Protein AF-A0AB34IKT6-F1 (afdb_monomer)

pLDDT: mean 78.22, std 21.77, range [33.62, 98.5]

Radius of gyration: 24.18 Å; Cα contacts (8 Å, |Δi|>4): 308; chains: 1; bounding box: 59×47×81 Å

Nearest PDB structures (foldseek):
  7z6n-assembly1_B  TM=1.959E-01  e=2.191E+00  Bordetella bronchiseptica

Mean predicted aligned error: 11.59 Å

Sequence (346 aa):
MPPALPAPVVDSLLMLSLATLWLATYFIVCAFNGQITAVESVSADVPSSVFALGGVFGMRRPVLEIIWRTTASALFGVAALMVCDIVYARRTLARWFALHFIANLWISILCLPDLWYLLSNPIEALTQTSVNHWPTSLVFSVHVYHMCFFRNLQWIDWLHHVLMVVIGAPMLITGEVGPLMNFNHFFMCGVPGGADYAMLFAVKHGWMQPLEEKRYNKHINVWVRAPALVATAVLAKIQVHLQGGVPAWVSTVRVLLMILAGWNGLFFMERVVGNYHVCAYKERHDLRSKSGEQSSTEYDETYTTKEHLSGILPGFGGAFIRTSVSSQDLEELHASSAGAQAKKAN

Structure (mmCIF, N/CA/C/O backbone):
data_AF-A0AB34IKT6-F1
#
_entry.id   AF-A0AB34IKT6-F1
#
loop_
_atom_site.group_PDB
_atom_site.id
_atom_site.type_symbol
_atom_site.label_atom_id
_atom_site.label_alt_id
_atom_site.label_comp_id
_atom_site.label_asym_id
_atom_site.label_entity_id
_atom_site.label_seq_id
_atom_site.pdbx_PDB_ins_code
_atom_site.Cartn_x
_atom_site.Cartn_y
_atom_site.Cartn_z
_atom_site.occupancy
_atom_site.B_iso_or_equiv
_atom_site.auth_seq_id
_atom_site.auth_comp_id
_atom_site.auth_asym_id
_atom_site.auth_atom_id
_atom_site.pdbx_PDB_model_num
ATOM 1 N N . MET A 1 1 ? -36.050 0.677 13.607 1.00 42.72 1 MET A N 1
ATOM 2 C CA . MET A 1 1 ? -35.026 1.477 12.899 1.00 42.72 1 MET A CA 1
ATOM 3 C C . MET A 1 1 ? -35.703 2.155 11.719 1.00 42.72 1 MET A C 1
ATOM 5 O O . MET A 1 1 ? -36.372 1.441 10.981 1.00 42.72 1 MET A O 1
ATOM 9 N N . PRO A 1 2 ? -35.615 3.485 11.563 1.00 42.31 2 PRO A N 1
ATOM 10 C CA . PRO A 1 2 ? -36.157 4.157 10.386 1.00 42.31 2 PRO A CA 1
ATOM 11 C C . PRO A 1 2 ? -35.360 3.764 9.124 1.00 42.31 2 PRO A C 1
ATOM 13 O O . PRO A 1 2 ? -34.161 3.490 9.234 1.00 42.31 2 PRO A O 1
ATOM 16 N N . PRO A 1 3 ? -36.001 3.699 7.942 1.00 56.94 3 PRO A N 1
ATOM 17 C CA . PRO A 1 3 ? -35.323 3.375 6.692 1.00 56.94 3 PRO A CA 1
ATOM 18 C C . PRO A 1 3 ? -34.302 4.465 6.347 1.00 56.94 3 PRO A C 1
ATOM 20 O O . PRO A 1 3 ? -34.603 5.657 6.413 1.00 56.94 3 PRO A O 1
ATOM 23 N N . ALA A 1 4 ? -33.083 4.050 6.002 1.00 51.53 4 ALA A N 1
ATOM 24 C CA . ALA A 1 4 ? -32.028 4.956 5.571 1.00 51.53 4 ALA A CA 1
ATOM 25 C C . ALA A 1 4 ? -32.480 5.719 4.313 1.00 51.53 4 ALA A C 1
ATOM 27 O O . ALA A 1 4 ? -32.891 5.107 3.327 1.00 51.53 4 ALA A O 1
ATOM 28 N N . LEU A 1 5 ? -32.418 7.051 4.364 1.00 43.91 5 LEU A N 1
ATOM 29 C CA . LEU A 1 5 ? -32.697 7.920 3.220 1.00 43.91 5 LEU A CA 1
ATOM 30 C C . LEU A 1 5 ? -31.744 7.595 2.052 1.00 43.91 5 LEU A C 1
ATOM 32 O O . LEU A 1 5 ? -30.566 7.311 2.293 1.00 43.91 5 LEU A O 1
ATOM 36 N N . PRO A 1 6 ? -32.220 7.648 0.794 1.00 58.81 6 PRO A N 1
ATOM 37 C CA . PRO A 1 6 ? -31.367 7.454 -0.371 1.00 58.81 6 PRO A CA 1
ATOM 38 C C . PRO A 1 6 ? -30.283 8.537 -0.408 1.00 58.81 6 PRO A C 1
ATOM 40 O O . PRO A 1 6 ? -30.563 9.721 -0.218 1.00 58.81 6 PRO A O 1
ATOM 43 N N . ALA A 1 7 ? -29.033 8.126 -0.629 1.00 50.16 7 ALA A N 1
ATOM 44 C CA . ALA A 1 7 ? -27.907 9.047 -0.736 1.00 50.16 7 ALA A CA 1
ATOM 45 C C . ALA A 1 7 ? -28.135 10.068 -1.878 1.00 50.16 7 ALA A C 1
ATOM 47 O O . ALA A 1 7 ? -28.666 9.695 -2.928 1.00 50.16 7 ALA A O 1
ATOM 48 N N . PRO A 1 8 ? -27.754 11.347 -1.704 1.00 60.97 8 PRO A N 1
ATOM 49 C CA . PRO A 1 8 ? -28.090 12.401 -2.655 1.00 60.97 8 PRO A CA 1
ATOM 50 C C . PRO A 1 8 ? -27.367 12.237 -4.003 1.00 60.97 8 PRO A C 1
ATOM 52 O O . PRO A 1 8 ? -26.169 11.973 -4.075 1.00 60.97 8 PRO A O 1
ATOM 55 N N . VAL A 1 9 ? -28.111 12.461 -5.091 1.00 54.81 9 VAL A N 1
ATOM 56 C CA . VAL A 1 9 ? -27.677 12.389 -6.505 1.00 54.81 9 VAL A CA 1
ATOM 57 C C . VAL A 1 9 ? -26.447 13.261 -6.810 1.00 54.81 9 VAL A C 1
ATOM 59 O O . VAL A 1 9 ? -25.638 12.910 -7.668 1.00 54.81 9 VAL A O 1
ATOM 62 N N . VAL A 1 10 ? -26.261 14.355 -6.064 1.00 52.28 10 VAL A N 1
ATOM 63 C CA . VAL A 1 10 ? -25.105 15.267 -6.165 1.00 52.28 10 VAL A CA 1
ATOM 64 C C . VAL A 1 10 ? -23.775 14.527 -5.962 1.00 52.28 10 VAL A C 1
ATOM 66 O O . VAL A 1 10 ? -22.792 14.811 -6.645 1.00 52.28 10 VAL A O 1
ATOM 69 N N . ASP A 1 11 ? -23.763 13.497 -5.116 1.00 52.75 11 ASP A N 1
ATOM 70 C CA . ASP A 1 11 ? -22.560 12.719 -4.819 1.00 52.75 11 ASP A CA 1
ATOM 71 C C . ASP A 1 11 ? -22.138 11.831 -5.996 1.00 52.75 11 ASP A C 1
ATOM 73 O O . ASP A 1 11 ? -20.952 11.584 -6.205 1.00 52.75 11 ASP A O 1
ATOM 77 N N . SER A 1 12 ? -23.100 11.369 -6.800 1.00 48.78 12 SER A N 1
ATOM 78 C CA . SER A 1 12 ? -22.809 10.540 -7.977 1.00 48.78 12 SER A CA 1
ATOM 79 C C . SER A 1 12 ? -22.113 11.355 -9.070 1.00 48.78 12 SER A C 1
ATOM 81 O O . SER A 1 12 ? -21.217 10.848 -9.741 1.00 48.78 12 SER A O 1
ATOM 83 N N . LEU A 1 13 ? -22.468 12.638 -9.205 1.00 56.91 13 LEU A N 1
ATOM 84 C CA . LEU A 1 13 ? -21.836 13.566 -10.145 1.00 56.91 13 LEU A CA 1
ATOM 85 C C . LEU A 1 13 ? -20.422 13.954 -9.706 1.00 56.91 13 LEU A C 1
ATOM 87 O O . LEU A 1 13 ? -19.520 13.978 -10.541 1.00 56.91 13 LEU A O 1
ATOM 91 N N . LEU A 1 14 ? -20.197 14.182 -8.406 1.00 60.75 14 LEU A N 1
ATOM 92 C CA . LEU A 1 14 ? -18.856 14.446 -7.881 1.00 60.75 14 LEU A CA 1
ATOM 93 C C . LEU A 1 14 ? -17.929 13.241 -8.104 1.00 60.75 14 LEU A C 1
ATOM 95 O O . LEU A 1 14 ? -16.807 13.402 -8.578 1.00 60.75 14 LEU A O 1
ATOM 99 N N . MET A 1 15 ? -18.405 12.021 -7.852 1.00 47.09 15 MET A N 1
ATOM 100 C CA . MET A 1 15 ? -17.595 10.816 -8.057 1.00 47.09 15 MET A CA 1
ATOM 101 C C . MET A 1 15 ? -17.347 10.514 -9.533 1.00 47.09 15 MET A C 1
ATOM 103 O O . MET A 1 15 ? -16.227 10.154 -9.895 1.00 47.09 15 MET A O 1
ATOM 107 N N . LEU A 1 16 ? -18.338 10.743 -10.400 1.00 54.38 16 LEU A N 1
ATOM 108 C CA . LEU A 1 16 ? -18.130 10.691 -11.845 1.00 54.38 16 LEU A CA 1
ATOM 109 C C . LEU A 1 16 ? -17.091 11.731 -12.277 1.00 54.38 16 LEU A C 1
ATOM 111 O O . LEU A 1 16 ? -16.213 11.413 -13.073 1.00 54.38 16 LEU A O 1
ATOM 115 N N . SER A 1 17 ? -17.126 12.941 -11.713 1.00 60.88 17 SER A N 1
ATOM 116 C CA . SER A 1 17 ? -16.161 13.997 -12.024 1.00 60.88 17 SER A CA 1
ATOM 117 C C . SER A 1 17 ? -14.743 13.670 -11.548 1.00 60.88 17 SER A C 1
ATOM 119 O O . SER A 1 17 ? -13.803 13.919 -12.291 1.00 60.88 17 SER A O 1
ATOM 121 N N . LEU A 1 18 ? -14.569 13.029 -10.386 1.00 51.66 18 LEU A N 1
ATOM 122 C CA . LEU A 1 18 ? -13.261 12.585 -9.889 1.00 51.66 18 LEU A CA 1
ATOM 123 C C . LEU A 1 18 ? -12.712 11.395 -10.684 1.00 51.66 18 LEU A C 1
ATOM 125 O O . LEU A 1 18 ? -11.526 11.372 -11.001 1.00 51.66 18 LEU A O 1
ATOM 129 N N . ALA A 1 19 ? -13.565 10.437 -11.060 1.00 50.28 19 ALA A N 1
ATOM 130 C CA . ALA A 1 19 ? -13.187 9.341 -11.952 1.00 50.28 19 ALA A CA 1
ATOM 131 C C . ALA A 1 19 ? -12.809 9.860 -13.351 1.00 50.28 19 ALA A C 1
ATOM 133 O O . ALA A 1 19 ? -11.825 9.412 -13.936 1.00 50.28 19 ALA A O 1
ATOM 134 N N . THR A 1 20 ? -13.548 10.852 -13.857 1.00 59.84 20 THR A N 1
ATOM 135 C CA . THR A 1 20 ? -13.263 11.517 -15.137 1.00 59.84 20 THR A CA 1
ATOM 136 C C . THR A 1 20 ? -11.990 12.356 -15.053 1.00 59.84 20 THR A C 1
ATOM 138 O O . THR A 1 20 ? -11.176 12.298 -15.966 1.00 59.84 20 THR A O 1
ATOM 141 N N . LEU A 1 21 ? -11.767 13.083 -13.953 1.00 61.25 21 LEU A N 1
ATOM 142 C CA . LEU A 1 21 ? -10.538 13.836 -13.694 1.00 61.25 21 LEU A CA 1
ATOM 143 C C . LEU A 1 21 ? -9.336 12.899 -13.574 1.00 61.25 21 LEU A C 1
ATOM 145 O O . LEU A 1 21 ? -8.271 13.226 -14.078 1.00 61.25 21 LEU A O 1
ATOM 149 N N . TRP A 1 22 ? -9.492 11.727 -12.954 1.00 55.22 22 TRP A N 1
ATOM 150 C CA . TRP A 1 22 ? -8.437 10.718 -12.917 1.00 55.22 22 TRP A CA 1
ATOM 151 C C . TRP A 1 22 ? -8.142 10.173 -14.311 1.00 55.22 22 TRP A C 1
ATOM 153 O O . TRP A 1 22 ? -6.985 10.203 -14.713 1.00 55.22 22 TRP A O 1
ATOM 163 N N . LEU A 1 23 ? -9.162 9.743 -15.067 1.00 51.75 23 LEU A N 1
ATOM 164 C CA . LEU A 1 23 ? -8.981 9.303 -16.453 1.00 51.75 23 LEU A CA 1
ATOM 165 C C . LEU A 1 23 ? -8.280 10.399 -17.259 1.00 51.75 23 LEU A C 1
ATOM 167 O O . LEU A 1 23 ? -7.294 10.116 -17.924 1.00 51.75 23 LEU A O 1
ATOM 171 N N . ALA A 1 24 ? -8.716 11.654 -17.135 1.00 60.78 24 ALA A N 1
ATOM 172 C CA . ALA A 1 24 ? -8.117 12.795 -17.814 1.00 60.78 24 ALA A CA 1
ATOM 173 C C . ALA A 1 24 ? -6.658 13.027 -17.397 1.00 60.78 24 ALA A C 1
ATOM 175 O O . ALA A 1 24 ? -5.796 13.068 -18.263 1.00 60.78 24 ALA A O 1
ATOM 176 N N . THR A 1 25 ? -6.345 13.122 -16.102 1.00 52.94 25 THR A N 1
ATOM 177 C CA . THR A 1 25 ? -4.969 13.298 -15.600 1.00 52.94 25 THR A CA 1
ATOM 178 C C . THR A 1 25 ? -4.078 12.128 -16.008 1.00 52.94 25 THR A C 1
ATOM 180 O O . THR A 1 25 ? -2.941 12.332 -16.423 1.00 52.94 25 THR A O 1
ATOM 183 N N . TYR A 1 26 ? -4.596 10.904 -15.951 1.00 48.31 26 TYR A N 1
ATOM 184 C CA . TYR A 1 26 ? -3.886 9.701 -16.359 1.00 48.31 26 TYR A CA 1
ATOM 185 C C . TYR A 1 26 ? -3.612 9.697 -17.868 1.00 48.31 26 TYR A C 1
ATOM 187 O O . TYR A 1 26 ? -2.470 9.487 -18.272 1.00 48.31 26 TYR A O 1
ATOM 195 N N . PHE A 1 27 ? -4.606 10.028 -18.700 1.00 50.91 27 PHE A N 1
ATOM 196 C CA . PHE A 1 27 ? -4.435 10.207 -20.144 1.00 50.91 27 PHE A CA 1
ATOM 197 C C . PHE A 1 27 ? -3.479 11.354 -20.477 1.00 50.91 27 PHE A C 1
ATOM 199 O O . PHE A 1 27 ? -2.668 11.196 -21.379 1.00 50.91 27 PHE A O 1
ATOM 206 N N . ILE A 1 28 ? -3.520 12.470 -19.746 1.00 58.09 28 ILE A N 1
ATOM 207 C CA . ILE A 1 28 ? -2.611 13.613 -19.907 1.00 58.09 28 ILE A CA 1
ATOM 208 C C . ILE A 1 28 ? -1.173 13.180 -19.610 1.00 58.09 28 ILE A C 1
ATOM 210 O O . ILE A 1 28 ? -0.313 13.323 -20.472 1.00 58.09 28 ILE A O 1
ATOM 214 N N . VAL A 1 29 ? -0.906 12.581 -18.445 1.00 51.41 29 VAL A N 1
ATOM 215 C CA . VAL A 1 29 ? 0.432 12.075 -18.081 1.00 51.41 29 VAL A CA 1
ATOM 216 C C . VAL A 1 29 ? 0.933 11.072 -19.123 1.00 51.41 29 VAL A C 1
ATOM 218 O O . VAL A 1 29 ? 2.082 11.137 -19.553 1.00 51.41 29 VAL A O 1
ATOM 221 N N . CYS A 1 30 ? 0.057 10.186 -19.591 1.00 44.97 30 CYS A N 1
ATOM 222 C CA . CYS A 1 30 ? 0.388 9.209 -20.619 1.00 44.97 30 CYS A CA 1
ATOM 223 C C . CYS A 1 30 ? 0.630 9.829 -22.005 1.00 44.97 30 CYS A C 1
ATOM 225 O O . CYS A 1 30 ? 1.523 9.376 -22.717 1.00 44.97 30 CYS A O 1
ATOM 227 N N . ALA A 1 31 ? -0.124 10.859 -22.393 1.00 49.88 31 ALA A N 1
ATOM 228 C CA . ALA A 1 31 ? 0.027 11.561 -23.665 1.00 49.88 31 ALA A CA 1
ATOM 229 C C . ALA A 1 31 ? 1.296 12.423 -23.691 1.00 49.88 31 ALA A C 1
ATOM 231 O O . ALA A 1 31 ? 2.025 12.394 -24.678 1.00 49.88 31 ALA A O 1
ATOM 232 N N . PHE A 1 32 ? 1.606 13.121 -22.593 1.00 51.84 32 PHE A N 1
ATOM 233 C CA . PHE A 1 32 ? 2.853 13.876 -22.449 1.00 51.84 32 PHE A CA 1
ATOM 234 C C . PHE A 1 32 ? 4.082 12.955 -22.440 1.00 51.84 32 PHE A C 1
ATOM 236 O O . PHE A 1 32 ? 5.082 13.273 -23.078 1.00 51.84 32 PHE A O 1
ATOM 243 N N . ASN A 1 33 ? 3.997 11.785 -21.797 1.00 47.78 33 ASN A N 1
ATOM 244 C CA . ASN A 1 33 ? 5.089 10.806 -21.806 1.00 47.78 33 ASN A CA 1
ATOM 245 C C . ASN A 1 33 ? 5.202 10.050 -23.144 1.00 47.78 33 ASN A C 1
ATOM 247 O O . ASN A 1 33 ? 6.294 9.641 -23.525 1.00 47.78 33 ASN A O 1
ATOM 251 N N . GLY A 1 34 ? 4.097 9.893 -23.881 1.00 39.66 34 GLY A N 1
ATOM 252 C CA . GLY A 1 34 ? 4.055 9.210 -25.177 1.00 39.66 34 GLY A CA 1
ATOM 253 C C . GLY A 1 34 ? 4.577 10.013 -26.371 1.00 39.66 34 GLY A C 1
ATOM 254 O O . GLY A 1 34 ? 4.761 9.437 -27.440 1.00 39.66 34 GLY A O 1
ATOM 255 N N . GLN A 1 35 ? 4.826 11.316 -26.208 1.00 41.16 35 GLN A N 1
ATOM 256 C CA . GLN A 1 35 ? 5.403 12.180 -27.249 1.00 41.16 35 GLN A CA 1
ATOM 257 C C . GLN A 1 35 ? 6.934 12.310 -27.172 1.00 41.16 35 GLN A C 1
ATOM 259 O O . GLN A 1 35 ? 7.529 12.981 -28.015 1.00 41.16 35 GLN A O 1
ATOM 264 N N . ILE A 1 36 ? 7.589 11.668 -26.198 1.00 39.50 36 ILE A N 1
ATOM 265 C CA . ILE A 1 36 ? 9.051 11.677 -26.086 1.00 39.50 36 ILE A CA 1
ATOM 266 C C . ILE A 1 36 ? 9.606 10.616 -27.043 1.00 39.50 36 ILE A C 1
ATOM 268 O O . ILE A 1 36 ? 9.367 9.421 -26.896 1.00 39.50 36 ILE A O 1
ATOM 272 N N . THR A 1 37 ? 10.288 11.104 -28.073 1.00 36.56 37 THR A N 1
ATOM 273 C CA . THR A 1 37 ? 10.764 10.405 -29.268 1.00 36.56 37 THR A CA 1
ATOM 274 C C . THR A 1 37 ? 11.438 9.057 -28.999 1.00 36.56 37 THR A C 1
ATOM 276 O O . THR A 1 37 ? 12.303 8.927 -28.135 1.00 36.56 37 THR A O 1
ATOM 279 N N . ALA A 1 38 ? 11.067 8.067 -29.818 1.00 34.75 38 ALA A N 1
ATOM 280 C CA . ALA A 1 38 ? 11.705 6.761 -29.891 1.00 34.75 38 ALA A CA 1
ATOM 281 C C . ALA A 1 38 ? 13.208 6.917 -30.178 1.00 34.75 38 ALA A C 1
ATOM 283 O O . ALA A 1 38 ? 13.601 7.403 -31.237 1.00 34.75 38 ALA A O 1
ATOM 284 N N . VAL A 1 39 ? 14.044 6.508 -29.225 1.00 37.72 39 VAL A N 1
ATOM 285 C CA . VAL A 1 39 ? 15.481 6.328 -29.438 1.00 37.72 39 VAL A CA 1
ATOM 286 C C . VAL A 1 39 ? 15.671 4.935 -30.031 1.00 37.72 39 VAL A C 1
ATOM 288 O O . VAL A 1 39 ? 15.366 3.930 -29.389 1.00 37.72 39 VAL A O 1
ATOM 291 N N . GLU A 1 40 ? 16.136 4.872 -31.276 1.00 41.62 40 GLU A N 1
ATOM 292 C CA . GLU A 1 40 ? 16.484 3.623 -31.953 1.00 41.62 40 GLU A CA 1
ATOM 293 C C . GLU A 1 40 ? 17.604 2.899 -31.190 1.00 41.62 40 GLU A C 1
ATOM 295 O O . GLU A 1 40 ? 18.721 3.405 -31.100 1.00 41.62 40 GLU A O 1
ATOM 300 N N . SER A 1 41 ? 17.350 1.696 -30.657 1.00 39.62 41 SER A N 1
ATOM 301 C CA . SER A 1 41 ? 18.441 0.750 -30.384 1.00 39.62 41 SER A CA 1
ATOM 302 C C . SER A 1 41 ? 18.018 -0.729 -30.359 1.00 39.62 41 SER A C 1
ATOM 304 O O . SER A 1 41 ? 17.050 -1.134 -29.718 1.00 39.62 41 SER A O 1
ATOM 306 N N . VAL A 1 42 ? 18.805 -1.483 -31.136 1.00 40.75 42 VAL A N 1
ATOM 307 C CA . VAL A 1 42 ? 19.239 -2.894 -31.114 1.00 40.75 42 VAL A CA 1
ATOM 308 C C . VAL A 1 42 ? 18.257 -3.990 -30.649 1.00 40.75 42 VAL A C 1
ATOM 310 O O . VAL A 1 42 ? 17.822 -4.090 -29.503 1.00 40.75 42 VAL A O 1
ATOM 313 N N . SER A 1 43 ?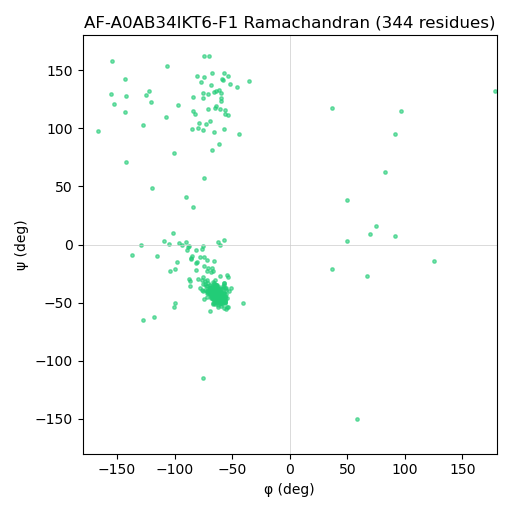 17.982 -4.879 -31.604 1.00 45.59 43 SER A N 1
ATOM 314 C CA . SER A 1 43 ? 17.148 -6.081 -31.576 1.00 45.59 43 SER A CA 1
ATOM 315 C C . SER A 1 43 ? 17.671 -7.195 -30.660 1.00 45.59 43 SER A C 1
ATOM 317 O O . SER A 1 43 ? 18.809 -7.635 -30.806 1.00 45.59 43 SER A O 1
ATOM 319 N N . ALA A 1 44 ? 16.793 -7.732 -29.811 1.00 41.47 44 ALA A N 1
ATOM 320 C CA . ALA A 1 44 ? 16.924 -9.076 -29.251 1.00 41.47 44 ALA A CA 1
ATOM 321 C C . ALA A 1 44 ? 15.520 -9.688 -29.147 1.00 41.47 44 ALA A C 1
ATOM 323 O O . ALA A 1 44 ? 14.669 -9.168 -28.418 1.00 41.47 44 ALA A O 1
ATOM 324 N N . ASP A 1 45 ? 15.291 -10.744 -29.927 1.00 42.94 45 ASP A N 1
ATOM 325 C CA . ASP A 1 45 ? 14.049 -11.511 -29.989 1.00 42.94 45 ASP A CA 1
ATOM 326 C C . ASP A 1 45 ? 13.913 -12.422 -28.763 1.00 42.94 45 ASP A C 1
ATOM 328 O O . ASP A 1 45 ? 14.821 -13.186 -28.435 1.00 42.94 45 ASP A O 1
ATOM 332 N N . VAL A 1 46 ? 12.751 -12.379 -28.106 1.00 40.81 46 VAL A N 1
ATOM 333 C CA . VAL A 1 46 ? 12.333 -13.375 -27.107 1.00 40.81 46 VAL A CA 1
ATOM 334 C C . VAL A 1 46 ? 11.003 -13.973 -27.577 1.00 40.81 46 VAL A C 1
ATOM 336 O O . VAL A 1 46 ? 10.112 -13.204 -27.949 1.00 40.81 46 VAL A O 1
ATOM 339 N N . PRO A 1 47 ? 10.821 -15.310 -27.578 1.00 40.41 47 PRO A N 1
ATOM 340 C CA . PRO A 1 47 ? 9.630 -15.930 -28.142 1.00 40.41 47 PRO A CA 1
ATOM 341 C C . PRO A 1 47 ? 8.396 -15.661 -27.277 1.00 40.41 47 PRO A C 1
ATOM 343 O O . PRO A 1 47 ? 8.378 -15.907 -26.070 1.00 40.41 47 PRO A O 1
ATOM 346 N N . SER A 1 48 ? 7.340 -15.193 -27.931 1.00 41.06 48 SER A N 1
ATOM 347 C CA . SER A 1 48 ? 6.012 -14.949 -27.382 1.00 41.06 48 SER A CA 1
ATOM 348 C C . SER A 1 48 ? 5.297 -16.261 -27.035 1.00 41.06 48 SER A C 1
ATOM 350 O O . SER A 1 48 ? 4.807 -16.965 -27.919 1.00 41.06 48 SER A O 1
ATOM 352 N N . SER A 1 49 ? 5.190 -16.575 -25.742 1.00 39.56 49 SER A N 1
ATOM 353 C CA . SER A 1 49 ? 4.167 -17.497 -25.235 1.00 39.56 49 SER A CA 1
ATOM 354 C C . SER A 1 49 ? 2.781 -16.839 -25.328 1.00 39.56 49 SER A C 1
ATOM 356 O O . SER A 1 49 ? 2.671 -15.621 -25.459 1.00 39.56 49 SER A O 1
ATOM 358 N N . VAL A 1 50 ? 1.716 -17.642 -25.266 1.00 38.31 50 VAL A N 1
ATOM 359 C CA . VAL A 1 50 ? 0.306 -17.352 -25.633 1.00 38.31 50 VAL A CA 1
ATOM 360 C C . VAL A 1 50 ? -0.361 -16.148 -24.909 1.00 38.31 50 VAL A C 1
ATOM 362 O O . VAL A 1 50 ? -1.510 -15.818 -25.178 1.00 38.31 50 VAL A O 1
ATOM 365 N N . PHE A 1 51 ? 0.364 -15.404 -24.066 1.00 42.56 51 PHE A N 1
ATOM 366 C CA . PHE A 1 51 ? -0.064 -14.129 -23.461 1.00 42.56 51 PHE A CA 1
ATOM 367 C C . PHE A 1 51 ? 0.664 -12.875 -23.990 1.00 42.56 51 PHE A C 1
ATOM 369 O O . PHE A 1 51 ? 0.397 -11.761 -23.528 1.00 42.56 51 PHE A O 1
ATOM 376 N N . ALA A 1 52 ? 1.558 -13.019 -24.968 1.00 42.94 52 ALA A N 1
ATOM 377 C CA . ALA A 1 52 ? 2.299 -11.920 -25.579 1.00 42.94 52 ALA A CA 1
ATOM 378 C C . ALA A 1 52 ? 1.684 -11.503 -26.929 1.00 42.94 52 ALA A C 1
ATOM 380 O O . ALA A 1 52 ? 2.199 -11.828 -27.993 1.00 42.94 52 ALA A O 1
ATOM 381 N N . LEU A 1 53 ? 0.588 -10.736 -26.885 1.00 39.78 53 LEU A N 1
ATOM 382 C CA . LEU A 1 53 ? 0.272 -9.794 -27.964 1.00 39.78 53 LEU A CA 1
ATOM 383 C C . LEU A 1 53 ? 1.219 -8.601 -27.806 1.00 39.78 53 LEU A C 1
ATOM 385 O O . LEU A 1 53 ? 1.000 -7.747 -26.954 1.00 39.78 53 LEU A O 1
ATOM 389 N N . GLY A 1 54 ? 2.304 -8.593 -28.572 1.00 39.53 54 GLY A N 1
ATOM 390 C CA . GLY A 1 54 ? 3.271 -7.507 -28.595 1.00 39.53 54 GLY A CA 1
ATOM 391 C C . GLY A 1 54 ? 3.960 -7.464 -29.948 1.00 39.53 54 GLY A C 1
ATOM 392 O O . GLY A 1 54 ? 4.581 -8.436 -30.366 1.00 39.53 54 GLY A O 1
ATOM 393 N N . GLY A 1 55 ? 3.845 -6.333 -30.629 1.00 38.31 55 GLY A N 1
ATOM 394 C CA . GLY A 1 55 ? 4.583 -6.056 -31.847 1.00 38.31 55 GLY A CA 1
ATOM 395 C C . GLY A 1 55 ? 4.202 -4.694 -32.403 1.00 38.31 55 GLY A C 1
ATOM 396 O O . GLY A 1 55 ? 3.023 -4.411 -32.573 1.00 38.31 55 GLY A O 1
ATOM 397 N N . VAL A 1 56 ? 5.226 -3.917 -32.750 1.00 38.28 56 VAL A N 1
ATOM 398 C CA . VAL A 1 56 ? 5.216 -2.669 -33.528 1.00 38.28 56 VAL A CA 1
ATOM 399 C C . VAL A 1 56 ? 5.211 -1.352 -32.713 1.00 38.28 56 VAL A C 1
ATOM 401 O O . VAL A 1 56 ? 4.249 -0.997 -32.042 1.00 38.28 56 VAL A O 1
ATOM 404 N N . PHE A 1 57 ? 6.326 -0.619 -32.884 1.00 35.94 57 PHE A N 1
ATOM 405 C CA . PHE A 1 57 ? 6.654 0.776 -32.522 1.00 35.94 57 PHE A CA 1
ATOM 406 C C . PHE A 1 57 ? 7.303 1.067 -31.159 1.00 35.94 57 PHE A C 1
ATOM 408 O O . PHE A 1 57 ? 6.619 1.358 -30.191 1.00 35.94 57 PHE A O 1
ATOM 415 N N . GLY A 1 58 ? 8.643 1.148 -31.150 1.00 39.56 58 GLY A N 1
ATOM 416 C CA . GLY A 1 58 ? 9.429 2.328 -30.713 1.00 39.56 58 GLY A CA 1
ATOM 417 C C . GLY A 1 58 ? 9.441 2.784 -29.244 1.00 39.56 58 GLY A C 1
ATOM 418 O O . GLY A 1 58 ? 10.439 3.340 -28.804 1.00 39.56 58 GLY A O 1
ATOM 419 N N . MET A 1 59 ? 8.396 2.510 -28.473 1.00 43.84 59 MET A N 1
ATOM 420 C CA . MET A 1 59 ? 8.417 2.287 -27.030 1.00 43.84 59 MET A CA 1
ATOM 421 C C . MET A 1 59 ? 7.864 0.875 -26.868 1.00 43.84 59 MET A C 1
ATOM 423 O O . MET A 1 59 ? 6.772 0.599 -27.355 1.00 43.84 59 MET A O 1
ATOM 427 N N . ARG A 1 60 ? 8.596 -0.060 -26.249 1.00 48.91 60 ARG A N 1
ATOM 428 C CA . ARG A 1 60 ? 8.267 -1.503 -26.331 1.00 48.91 60 ARG A CA 1
ATOM 429 C C . ARG A 1 60 ? 6.884 -1.910 -25.771 1.00 48.91 60 ARG A C 1
ATOM 431 O O . ARG A 1 60 ? 6.545 -3.087 -25.852 1.00 48.91 60 ARG A O 1
ATOM 438 N N . ARG A 1 61 ? 6.068 -0.983 -25.251 1.00 54.28 61 ARG A N 1
ATOM 439 C CA . ARG A 1 61 ? 4.623 -1.149 -25.024 1.00 54.28 61 ARG A CA 1
ATOM 440 C C . ARG A 1 61 ? 3.897 0.167 -25.342 1.00 54.28 61 ARG A C 1
ATOM 442 O O . ARG A 1 61 ? 4.283 1.191 -24.776 1.00 54.28 61 ARG A O 1
ATOM 449 N N . PRO A 1 62 ? 2.845 0.187 -26.182 1.00 66.00 62 PRO A N 1
ATOM 450 C CA . PRO A 1 62 ? 2.043 1.390 -26.346 1.00 66.00 62 PRO A CA 1
ATOM 451 C C . PRO A 1 62 ? 1.457 1.751 -24.982 1.00 66.00 62 PRO A C 1
ATOM 453 O O . PRO A 1 62 ? 0.788 0.937 -24.350 1.00 66.00 62 PRO A O 1
ATOM 456 N N . VAL A 1 63 ? 1.720 2.967 -24.504 1.00 68.75 63 VAL A N 1
ATOM 457 C CA . VAL A 1 63 ? 1.247 3.439 -23.191 1.00 68.75 63 VAL A CA 1
ATOM 458 C C . VAL A 1 63 ? -0.263 3.206 -23.049 1.00 68.75 63 VAL A C 1
ATOM 460 O O . VAL A 1 63 ? -0.719 2.749 -22.007 1.00 68.75 63 VAL A O 1
ATOM 463 N N . LEU A 1 64 ? -1.022 3.382 -24.138 1.00 72.06 64 LEU A N 1
ATOM 464 C CA . LEU A 1 64 ? -2.451 3.061 -24.224 1.00 72.06 64 LEU A CA 1
ATOM 465 C C . LEU A 1 64 ? -2.795 1.608 -23.863 1.00 72.06 64 LEU A C 1
ATOM 467 O O . LEU A 1 64 ? -3.819 1.370 -23.232 1.00 72.06 64 LEU A O 1
ATOM 471 N N . GLU A 1 65 ? -1.965 0.633 -24.225 1.00 76.62 65 GLU A N 1
ATOM 472 C CA . GLU A 1 65 ? -2.183 -0.763 -23.850 1.00 76.62 65 GLU A CA 1
ATOM 473 C C . GLU A 1 65 ? -1.944 -0.982 -22.358 1.00 76.62 65 GLU A C 1
ATOM 475 O O . GLU A 1 65 ? -2.726 -1.677 -21.712 1.00 76.62 65 GLU A O 1
ATOM 480 N N . ILE A 1 66 ? -0.901 -0.374 -21.788 1.00 73.75 66 ILE A N 1
ATOM 481 C CA . ILE A 1 66 ? -0.656 -0.446 -20.344 1.00 73.75 66 ILE A CA 1
ATOM 482 C C . ILE A 1 66 ? -1.822 0.203 -19.586 1.00 73.75 66 ILE A C 1
ATOM 484 O O . ILE A 1 66 ? -2.330 -0.390 -18.631 1.00 73.75 66 ILE A O 1
ATOM 488 N N . ILE A 1 67 ? -2.286 1.371 -20.045 1.00 73.75 67 ILE A N 1
ATOM 489 C CA . ILE A 1 67 ? -3.477 2.058 -19.527 1.00 73.75 67 ILE A CA 1
ATOM 490 C C . ILE A 1 67 ? -4.675 1.123 -19.571 1.00 73.75 67 ILE A C 1
ATOM 492 O O . ILE A 1 67 ? -5.327 0.906 -18.551 1.00 73.75 67 ILE A O 1
ATOM 496 N N . TRP A 1 68 ? -4.958 0.560 -20.742 1.00 79.31 68 TRP A N 1
ATOM 497 C CA . TRP A 1 68 ? -6.109 -0.300 -20.955 1.00 79.31 68 TRP A CA 1
ATOM 498 C C . TRP A 1 68 ? -6.054 -1.535 -20.059 1.00 79.31 68 TRP A C 1
ATOM 500 O O . TRP A 1 68 ? -7.007 -1.802 -19.333 1.00 79.31 68 TRP A O 1
ATOM 510 N N . ARG A 1 69 ? -4.924 -2.251 -20.038 1.00 77.69 69 ARG A N 1
ATOM 511 C CA . ARG A 1 69 ? -4.738 -3.455 -19.218 1.00 77.69 69 ARG A CA 1
ATOM 512 C C . ARG A 1 69 ? -4.856 -3.146 -17.729 1.00 77.69 69 ARG A C 1
ATOM 514 O O . ARG A 1 69 ? -5.547 -3.877 -17.024 1.00 77.69 69 ARG A O 1
ATOM 521 N N . THR A 1 70 ? -4.231 -2.069 -17.252 1.00 79.12 70 THR A N 1
ATOM 522 C CA . THR A 1 70 ? -4.287 -1.679 -15.832 1.00 79.12 70 THR A CA 1
ATOM 523 C C . THR A 1 70 ? -5.698 -1.239 -15.449 1.00 79.12 70 THR A C 1
ATOM 525 O O . THR A 1 70 ? -6.218 -1.665 -14.423 1.00 79.12 70 THR A O 1
ATOM 528 N N . THR A 1 71 ? -6.366 -0.462 -16.303 1.00 82.88 71 THR A N 1
ATOM 529 C CA . THR A 1 71 ? -7.745 -0.008 -16.072 1.00 82.88 71 THR A CA 1
ATOM 530 C C . THR A 1 71 ? -8.721 -1.180 -16.081 1.00 82.88 71 THR A C 1
ATOM 532 O O . THR A 1 71 ? -9.523 -1.313 -15.164 1.00 82.88 71 THR A O 1
ATOM 535 N N . ALA A 1 72 ? -8.633 -2.078 -17.065 1.00 84.19 72 ALA A N 1
ATOM 536 C CA . ALA A 1 72 ? -9.469 -3.274 -17.133 1.00 84.19 72 ALA A CA 1
ATOM 537 C C . ALA A 1 72 ? -9.246 -4.189 -15.916 1.00 84.19 72 ALA A C 1
ATOM 539 O O . ALA A 1 72 ? -10.209 -4.650 -15.304 1.00 84.19 72 ALA A O 1
ATOM 540 N N . SER A 1 73 ? -7.987 -4.390 -15.515 1.00 83.69 73 SER A N 1
ATOM 541 C CA . SER A 1 73 ? -7.632 -5.170 -14.320 1.00 83.69 73 SER A CA 1
ATOM 542 C C . SER A 1 73 ? -8.148 -4.513 -13.038 1.00 83.69 73 SER A C 1
ATOM 544 O O . SER A 1 73 ? -8.621 -5.204 -12.138 1.00 83.69 73 SER A O 1
ATOM 546 N N . ALA A 1 74 ? -8.111 -3.181 -12.958 1.00 87.69 74 ALA A N 1
ATOM 547 C CA . ALA A 1 74 ? -8.669 -2.433 -11.840 1.00 87.69 74 ALA A CA 1
ATOM 548 C C . ALA A 1 74 ? -10.202 -2.531 -11.779 1.00 87.69 74 ALA A C 1
ATOM 550 O O . ALA A 1 74 ? -10.770 -2.759 -10.716 1.00 87.69 74 ALA A O 1
ATOM 551 N N . LEU A 1 75 ? -10.896 -2.419 -12.913 1.00 89.25 75 LEU A N 1
ATOM 552 C CA . LEU A 1 75 ? -12.349 -2.608 -12.966 1.00 89.25 75 LEU A CA 1
ATOM 553 C C . LEU A 1 75 ? -12.742 -4.029 -12.549 1.00 89.25 75 LEU A C 1
ATOM 555 O O . LEU A 1 75 ? -13.693 -4.208 -11.787 1.00 89.25 75 LEU A O 1
ATOM 559 N N . PHE A 1 76 ? -11.974 -5.030 -12.985 1.00 88.75 76 PHE A N 1
ATOM 560 C CA . PHE A 1 76 ? -12.141 -6.405 -12.526 1.00 88.75 76 PHE A CA 1
ATOM 561 C C . PHE A 1 76 ? -11.927 -6.529 -11.011 1.00 88.75 76 PHE A C 1
ATOM 563 O O . PHE A 1 76 ? -12.745 -7.137 -10.325 1.00 88.75 76 PHE A O 1
ATOM 570 N N . GLY A 1 77 ? -10.876 -5.909 -10.465 1.00 90.31 77 GLY A N 1
ATOM 571 C CA . GLY A 1 77 ? -10.614 -5.883 -9.026 1.00 90.31 77 GLY A CA 1
ATOM 572 C C . GLY A 1 77 ? -11.742 -5.224 -8.224 1.00 90.31 77 GLY A C 1
ATOM 573 O O . GLY A 1 77 ? -12.168 -5.766 -7.206 1.00 90.31 77 GLY A O 1
ATOM 574 N N . VAL A 1 78 ? -12.290 -4.103 -8.704 1.00 93.62 78 VAL A N 1
ATOM 575 C CA . VAL A 1 78 ? -13.462 -3.437 -8.105 1.00 93.62 78 VAL A CA 1
ATOM 576 C C . VAL A 1 78 ? -14.685 -4.356 -8.123 1.00 93.62 78 VAL A C 1
ATOM 578 O O . VAL A 1 78 ? -15.369 -4.479 -7.105 1.00 93.62 78 VAL A O 1
ATOM 581 N N . ALA A 1 79 ? -14.951 -5.038 -9.241 1.00 91.62 79 ALA A N 1
ATOM 582 C CA . ALA A 1 79 ? -16.049 -5.998 -9.341 1.00 91.62 79 ALA A CA 1
ATOM 583 C C . ALA A 1 79 ? -15.858 -7.187 -8.382 1.00 91.62 79 ALA A C 1
ATOM 585 O O . ALA A 1 79 ? -16.796 -7.572 -7.683 1.00 91.62 79 ALA A O 1
ATOM 586 N N . ALA A 1 80 ? -14.641 -7.726 -8.276 1.00 91.38 80 ALA A N 1
ATOM 587 C CA . ALA A 1 80 ? -14.314 -8.801 -7.343 1.00 91.38 80 ALA A CA 1
ATOM 588 C C . ALA A 1 80 ? -14.525 -8.373 -5.880 1.00 91.38 80 ALA A C 1
ATOM 590 O O . ALA A 1 80 ? -15.161 -9.095 -5.110 1.00 91.38 80 ALA A O 1
ATOM 591 N N . LEU A 1 81 ? -14.076 -7.169 -5.505 1.00 94.12 81 LEU A N 1
ATOM 592 C CA . LEU A 1 81 ? -14.320 -6.606 -4.173 1.00 94.12 81 LEU A CA 1
ATOM 593 C C . LEU A 1 81 ? -15.811 -6.399 -3.901 1.00 94.12 81 LEU A C 1
ATOM 595 O O . LEU A 1 81 ? -16.267 -6.682 -2.796 1.00 94.12 81 LEU A O 1
ATOM 599 N N . MET A 1 82 ? -16.585 -5.971 -4.901 1.00 95.12 82 MET A N 1
ATOM 600 C CA . MET A 1 82 ? -18.040 -5.851 -4.788 1.00 95.12 82 MET A CA 1
ATOM 601 C C . MET A 1 82 ? -18.711 -7.211 -4.544 1.00 95.12 82 MET A C 1
ATOM 603 O O . MET A 1 82 ? -19.622 -7.305 -3.723 1.00 95.12 82 MET A O 1
ATOM 607 N N . VAL A 1 83 ? -18.250 -8.282 -5.197 1.00 93.81 83 VAL A N 1
ATOM 608 C CA . VAL A 1 83 ? -18.748 -9.643 -4.937 1.00 93.81 83 VAL A CA 1
ATOM 609 C C . VAL A 1 83 ? -18.403 -10.084 -3.513 1.00 93.81 83 VAL A C 1
ATOM 611 O O . VAL A 1 83 ? -19.299 -10.509 -2.781 1.00 93.81 83 VAL A O 1
ATOM 614 N N . CYS A 1 84 ? -17.146 -9.927 -3.079 1.00 94.44 84 CYS A N 1
ATOM 615 C CA . CYS A 1 84 ? -16.738 -10.204 -1.695 1.00 94.44 84 CYS A CA 1
ATOM 616 C C . CYS A 1 84 ? -17.567 -9.404 -0.686 1.00 94.44 84 CYS A C 1
ATOM 618 O O . CYS A 1 84 ? -17.936 -9.906 0.378 1.00 94.44 84 CYS A O 1
ATOM 620 N N . ASP A 1 85 ? -17.898 -8.166 -1.031 1.00 96.06 85 ASP A N 1
ATOM 621 C CA . ASP A 1 85 ? -18.720 -7.309 -0.205 1.00 96.06 85 ASP A CA 1
ATOM 622 C C . ASP A 1 85 ? -20.162 -7.805 -0.074 1.00 96.06 85 ASP A C 1
ATOM 624 O O . ASP A 1 85 ? -20.695 -7.858 1.035 1.00 96.06 85 ASP A O 1
ATOM 628 N N . ILE A 1 86 ? -20.788 -8.178 -1.192 1.00 95.19 86 ILE A N 1
ATOM 629 C CA . ILE A 1 86 ? -22.162 -8.692 -1.239 1.00 95.19 86 ILE A CA 1
ATOM 630 C C . ILE A 1 86 ? -22.284 -10.019 -0.495 1.00 95.19 86 ILE A C 1
ATOM 632 O O . ILE A 1 86 ? -23.209 -10.201 0.303 1.00 95.19 86 ILE A O 1
ATOM 636 N N . VAL A 1 87 ? -21.359 -10.938 -0.758 1.00 97.00 87 VAL A N 1
ATOM 637 C CA . VAL A 1 87 ? -21.427 -12.315 -0.263 1.00 97.00 87 VAL A CA 1
ATOM 638 C C . VAL A 1 87 ? -21.006 -12.406 1.204 1.00 97.00 87 VAL A C 1
ATOM 640 O O . VAL A 1 87 ? -21.610 -13.169 1.960 1.00 97.00 87 VAL A O 1
ATOM 643 N N . TYR A 1 88 ? -20.010 -11.617 1.619 1.00 96.12 88 TYR A N 1
ATOM 644 C CA . TYR A 1 88 ? -19.374 -11.749 2.928 1.00 96.12 88 TYR A CA 1
ATOM 645 C C . TYR A 1 88 ? -19.336 -10.440 3.723 1.00 96.12 88 TYR A C 1
ATOM 647 O O . TYR A 1 88 ? -19.982 -10.344 4.768 1.00 96.12 88 TYR A O 1
ATOM 655 N N . ALA A 1 89 ? -18.611 -9.418 3.259 1.00 95.38 89 ALA A N 1
ATOM 656 C CA . ALA A 1 89 ? -18.173 -8.336 4.145 1.00 95.38 89 ALA A CA 1
ATOM 657 C C . ALA A 1 89 ? -19.322 -7.514 4.748 1.00 95.38 89 ALA A C 1
ATOM 659 O O . ALA A 1 89 ? -19.246 -7.126 5.917 1.00 95.38 89 ALA A O 1
ATOM 660 N N . ARG A 1 90 ? -20.420 -7.294 4.010 1.00 95.56 90 ARG A N 1
ATOM 661 C CA . ARG A 1 90 ? -21.596 -6.562 4.523 1.00 95.56 90 ARG A CA 1
ATOM 662 C C . ARG A 1 90 ? -22.339 -7.261 5.660 1.00 95.56 90 ARG A C 1
ATOM 664 O O . ARG A 1 90 ? -23.174 -6.633 6.299 1.00 95.56 90 ARG A O 1
ATOM 671 N N . ARG A 1 91 ? -22.060 -8.546 5.894 1.00 95.88 91 ARG A N 1
ATOM 672 C CA . ARG A 1 91 ? -22.612 -9.328 7.012 1.00 95.88 91 ARG A CA 1
ATOM 673 C C . ARG A 1 91 ? -21.760 -9.213 8.280 1.00 95.88 91 ARG A C 1
ATOM 675 O O . ARG A 1 91 ? -22.109 -9.801 9.294 1.00 95.88 91 ARG A O 1
ATOM 682 N N . THR A 1 92 ? -20.645 -8.483 8.222 1.00 95.12 92 THR A N 1
ATOM 683 C CA . THR A 1 92 ? -19.716 -8.293 9.345 1.00 95.12 92 THR A CA 1
ATOM 684 C C . THR A 1 92 ? -19.842 -6.885 9.928 1.00 95.12 92 THR A C 1
ATOM 686 O O . THR A 1 92 ? -20.170 -5.936 9.214 1.00 95.12 92 THR A O 1
ATOM 689 N N . LEU A 1 93 ? -19.516 -6.720 11.216 1.00 90.75 93 LEU A N 1
ATOM 690 C CA . LEU A 1 93 ? -19.501 -5.404 11.880 1.00 90.75 93 LEU A CA 1
ATOM 691 C C . LEU A 1 93 ? -18.400 -4.482 11.329 1.00 90.75 93 LEU A C 1
ATOM 693 O O . LEU A 1 93 ? -18.483 -3.260 11.432 1.00 90.75 93 LEU A O 1
ATOM 697 N N . ALA A 1 94 ? -17.368 -5.077 10.731 1.00 92.75 94 ALA A N 1
ATOM 698 C CA . ALA A 1 94 ? -16.168 -4.409 10.248 1.00 92.75 94 ALA A CA 1
ATOM 699 C C . ALA A 1 94 ? -15.981 -4.594 8.739 1.00 92.75 94 ALA A C 1
ATOM 701 O O . ALA A 1 94 ? -14.894 -4.931 8.270 1.00 92.75 94 ALA A O 1
ATOM 702 N N . ARG A 1 95 ? -17.059 -4.353 7.982 1.00 94.69 95 ARG A N 1
ATOM 703 C CA . ARG A 1 95 ? -17.142 -4.507 6.519 1.00 94.69 95 ARG A CA 1
ATOM 704 C C . ARG A 1 95 ? -15.898 -4.014 5.774 1.00 94.69 95 ARG A C 1
ATOM 706 O O . ARG A 1 95 ? -15.351 -4.744 4.954 1.00 94.69 95 ARG A O 1
ATOM 713 N N . TRP A 1 96 ? -15.438 -2.795 6.066 1.00 95.25 96 TRP A N 1
ATOM 714 C CA . TRP A 1 96 ? -14.255 -2.222 5.413 1.00 95.25 96 TRP A CA 1
ATOM 715 C C . TRP A 1 96 ? -12.978 -3.010 5.714 1.00 95.25 96 TRP A C 1
ATOM 717 O O . TRP A 1 96 ? -12.254 -3.386 4.796 1.00 95.25 96 TRP A O 1
ATOM 727 N N . PHE A 1 97 ? -12.724 -3.299 6.991 1.00 94.62 97 PHE A N 1
ATOM 728 C CA . PHE A 1 97 ? -11.513 -4.002 7.413 1.00 94.62 97 PHE A CA 1
ATOM 729 C C . PHE A 1 97 ? -11.458 -5.423 6.846 1.00 94.62 97 PHE A C 1
ATOM 731 O O . PHE A 1 97 ? -10.396 -5.866 6.419 1.00 94.62 97 PHE A O 1
ATOM 738 N N . ALA A 1 98 ? -12.608 -6.096 6.731 1.00 96.00 98 ALA A N 1
ATOM 739 C CA . ALA A 1 98 ? -12.711 -7.393 6.068 1.00 96.00 98 ALA A CA 1
ATOM 740 C C . ALA A 1 98 ? -12.316 -7.328 4.584 1.00 96.00 98 ALA A C 1
ATOM 742 O O . ALA A 1 98 ? -11.500 -8.127 4.127 1.00 96.00 98 ALA A O 1
ATOM 743 N N . LEU A 1 99 ? -12.875 -6.372 3.831 1.00 97.00 99 LEU A N 1
ATOM 744 C CA . LEU A 1 99 ? -12.552 -6.201 2.410 1.00 97.00 99 LEU A CA 1
ATOM 745 C C . LEU A 1 99 ? -11.083 -5.860 2.201 1.00 97.00 99 LEU A C 1
ATOM 747 O O . LEU A 1 99 ? -10.443 -6.421 1.313 1.00 97.00 99 LEU A O 1
ATOM 751 N N . HIS A 1 100 ? -10.545 -4.967 3.027 1.00 96.06 100 HIS A N 1
ATOM 752 C CA . HIS A 1 100 ? -9.165 -4.546 2.882 1.00 96.06 100 HIS A CA 1
ATOM 753 C C . HIS A 1 100 ? -8.184 -5.666 3.242 1.00 96.06 100 HIS A C 1
ATOM 755 O O . HIS A 1 100 ? -7.185 -5.837 2.545 1.00 96.06 100 HIS A O 1
ATOM 761 N N . PHE A 1 101 ? -8.496 -6.482 4.255 1.00 97.12 101 PHE A N 1
ATOM 762 C CA . PHE A 1 101 ? -7.738 -7.693 4.565 1.00 97.12 101 PHE A CA 1
ATOM 763 C C . PHE A 1 101 ? -7.713 -8.673 3.381 1.00 97.12 101 PHE A C 1
ATOM 765 O O . PHE A 1 101 ? -6.636 -9.117 2.986 1.00 97.12 101 PHE A O 1
ATOM 772 N N . ILE A 1 102 ? -8.872 -8.959 2.769 1.00 96.19 102 ILE A N 1
ATOM 773 C CA . ILE A 1 102 ? -8.973 -9.845 1.594 1.00 96.19 102 ILE A CA 1
ATOM 774 C C . ILE A 1 102 ? -8.143 -9.299 0.424 1.00 96.19 102 ILE A C 1
ATOM 776 O O . ILE A 1 102 ? -7.358 -10.038 -0.172 1.00 96.19 102 ILE A O 1
ATOM 780 N N . ALA A 1 103 ? -8.266 -8.003 0.125 1.00 97.38 103 ALA A N 1
ATOM 781 C CA . ALA A 1 103 ? -7.492 -7.354 -0.931 1.00 97.38 103 ALA A CA 1
ATOM 782 C C . ALA A 1 103 ? -5.979 -7.469 -0.682 1.00 97.38 103 ALA A C 1
ATOM 784 O O . ALA A 1 103 ? -5.227 -7.859 -1.575 1.00 97.38 103 ALA A O 1
ATOM 785 N N . ASN A 1 104 ? -5.536 -7.180 0.544 1.00 97.75 104 ASN A N 1
ATOM 786 C CA . ASN A 1 104 ? -4.126 -7.229 0.925 1.00 97.75 104 ASN A CA 1
ATOM 787 C C . ASN A 1 104 ? -3.573 -8.658 0.878 1.00 97.75 104 ASN A C 1
ATOM 789 O O . ASN A 1 104 ? -2.419 -8.855 0.497 1.00 97.75 104 ASN A O 1
ATOM 793 N N . LEU A 1 105 ? -4.391 -9.667 1.197 1.00 95.81 105 LEU A N 1
ATOM 794 C CA . LEU A 1 105 ? -4.022 -11.072 1.041 1.00 95.81 105 LEU A CA 1
ATOM 795 C C . LEU A 1 105 ? -3.802 -11.435 -0.436 1.00 95.81 105 LEU A C 1
ATOM 797 O O . LEU A 1 105 ? -2.776 -12.029 -0.766 1.00 95.81 105 LEU A O 1
ATOM 801 N N . TRP A 1 106 ? -4.705 -11.032 -1.336 1.00 96.00 106 TRP A N 1
ATOM 802 C CA . TRP A 1 106 ? -4.520 -11.241 -2.779 1.00 96.00 106 TRP A CA 1
ATOM 803 C C . TRP A 1 106 ? -3.276 -10.536 -3.316 1.00 96.00 106 TRP A C 1
ATOM 805 O O . TRP A 1 106 ? -2.488 -11.156 -4.027 1.00 96.00 106 TRP A O 1
ATOM 815 N N . ILE A 1 107 ? -3.061 -9.273 -2.938 1.00 96.56 107 ILE A N 1
ATOM 816 C CA . ILE A 1 107 ? -1.856 -8.513 -3.300 1.00 96.56 107 ILE A CA 1
ATOM 817 C C . ILE A 1 107 ? -0.603 -9.254 -2.824 1.00 96.56 107 ILE A C 1
ATOM 819 O O . ILE A 1 107 ? 0.321 -9.454 -3.606 1.00 96.56 107 ILE A O 1
ATOM 823 N N . SER A 1 108 ? -0.593 -9.720 -1.571 1.00 97.06 108 SER A N 1
ATOM 824 C CA . SER A 1 108 ? 0.537 -10.459 -0.998 1.00 97.06 108 SER A CA 1
ATOM 825 C C . SER A 1 108 ? 0.885 -11.691 -1.826 1.00 97.06 108 SER A C 1
ATOM 827 O O . SER A 1 108 ? 2.042 -11.855 -2.198 1.00 97.06 108 SER A O 1
ATOM 829 N N . ILE A 1 109 ? -0.115 -12.521 -2.148 1.00 92.31 109 ILE A N 1
ATOM 830 C CA . ILE A 1 109 ? 0.063 -13.756 -2.926 1.00 92.31 109 ILE A CA 1
ATOM 831 C C . ILE A 1 109 ? 0.592 -13.442 -4.328 1.00 92.31 109 ILE A C 1
ATOM 833 O O . ILE A 1 109 ? 1.546 -14.068 -4.782 1.00 92.31 109 ILE A O 1
ATOM 837 N N . LEU A 1 110 ? 0.005 -12.452 -5.005 1.00 90.69 110 LEU A N 1
ATOM 838 C CA . LEU A 1 110 ? 0.385 -12.085 -6.371 1.00 90.69 110 LEU A CA 1
ATOM 839 C C . LEU A 1 110 ? 1.784 -11.456 -6.461 1.00 90.69 110 LEU A C 1
ATOM 841 O O . LEU A 1 110 ? 2.404 -11.530 -7.520 1.00 90.69 110 LEU A O 1
ATOM 845 N N . CYS A 1 111 ? 2.289 -10.871 -5.373 1.00 94.81 111 CYS A N 1
ATOM 846 C CA . CYS A 1 111 ? 3.650 -10.344 -5.295 1.00 94.81 111 CYS A CA 1
ATOM 847 C C . CYS A 1 111 ? 4.720 -11.413 -5.005 1.00 94.81 111 CYS A C 1
ATOM 849 O O . CYS A 1 111 ? 5.900 -11.126 -5.202 1.00 94.81 111 CYS A O 1
ATOM 851 N N . LEU A 1 112 ? 4.358 -12.618 -4.536 1.00 91.44 112 LEU A N 1
ATOM 852 C CA . LEU A 1 112 ? 5.333 -13.638 -4.114 1.00 91.44 112 LEU A CA 1
ATOM 853 C C . LEU A 1 112 ? 6.351 -14.035 -5.200 1.00 91.44 112 LEU A C 1
ATOM 855 O O . LEU A 1 112 ? 7.525 -14.151 -4.848 1.00 91.44 112 LEU A O 1
ATOM 859 N N . PRO A 1 113 ? 5.980 -14.223 -6.486 1.00 92.25 113 PRO A N 1
ATOM 860 C CA . PRO A 1 113 ? 6.953 -14.591 -7.516 1.00 92.25 113 PRO A CA 1
ATOM 861 C C . PRO A 1 113 ? 8.048 -13.533 -7.709 1.00 92.25 113 PRO A C 1
ATOM 863 O O . PRO A 1 113 ? 9.230 -13.868 -7.716 1.00 92.25 113 PRO A O 1
ATOM 866 N N . ASP A 1 114 ? 7.666 -12.256 -7.793 1.00 93.31 114 ASP A N 1
ATOM 867 C CA . ASP A 1 114 ? 8.607 -11.144 -7.975 1.00 93.31 114 ASP A CA 1
ATOM 868 C C . ASP A 1 114 ? 9.429 -10.875 -6.709 1.00 93.31 114 ASP A C 1
ATOM 870 O O . ASP A 1 114 ? 10.617 -10.571 -6.795 1.00 93.31 114 ASP A O 1
ATOM 874 N N . LEU A 1 115 ? 8.820 -11.041 -5.529 1.00 95.00 115 LEU A N 1
ATOM 875 C CA . LEU A 1 115 ? 9.525 -10.993 -4.249 1.00 95.00 115 LEU A CA 1
ATOM 876 C C . LEU A 1 115 ? 10.612 -12.071 -4.191 1.00 95.00 115 LEU A C 1
ATOM 878 O O . LEU A 1 115 ? 11.759 -11.771 -3.872 1.00 95.00 115 LEU A O 1
ATOM 882 N N . TRP A 1 116 ? 10.265 -13.317 -4.519 1.00 94.62 116 TRP A N 1
ATOM 883 C CA . TRP A 1 116 ? 11.220 -14.419 -4.543 1.00 94.62 116 TRP A CA 1
ATOM 884 C C . TRP A 1 116 ? 12.329 -14.181 -5.570 1.00 94.62 116 TRP A C 1
ATOM 886 O O . TRP A 1 116 ? 13.501 -14.386 -5.257 1.00 94.62 116 TRP A O 1
ATOM 896 N N . TYR A 1 117 ? 11.988 -13.706 -6.769 1.00 95.25 117 TYR A N 1
ATOM 897 C CA . TYR A 1 117 ? 12.968 -13.411 -7.813 1.00 95.25 117 TYR A CA 1
ATOM 898 C C . TYR A 1 117 ? 13.950 -12.314 -7.388 1.00 95.25 117 TYR A C 1
ATOM 900 O O . TYR A 1 117 ? 15.159 -12.507 -7.488 1.00 95.25 117 TYR A O 1
ATOM 908 N N . LEU A 1 118 ? 13.458 -11.211 -6.815 1.00 96.75 118 LEU A N 1
ATOM 909 C CA . LEU A 1 118 ? 14.313 -10.138 -6.309 1.00 96.75 118 LEU A CA 1
ATOM 910 C C . LEU A 1 118 ? 15.212 -10.599 -5.151 1.00 96.75 118 LEU A C 1
ATOM 912 O O . LEU A 1 118 ? 16.358 -10.170 -5.067 1.00 96.75 118 LEU A O 1
ATOM 916 N N . LEU A 1 119 ? 14.721 -11.469 -4.263 1.00 95.88 119 LEU A N 1
ATOM 917 C CA . LEU A 1 119 ? 15.510 -11.979 -3.135 1.00 95.88 119 LEU A CA 1
ATOM 918 C C . LEU A 1 119 ? 16.546 -13.032 -3.551 1.00 95.88 119 LEU A C 1
ATOM 920 O O . LEU A 1 119 ? 17.619 -13.093 -2.957 1.00 95.88 119 LEU A O 1
ATOM 924 N N . SER A 1 120 ? 16.234 -13.861 -4.548 1.00 97.38 120 SER A N 1
ATOM 925 C CA . SER A 1 120 ? 17.118 -14.941 -5.008 1.00 97.38 120 SER A CA 1
ATOM 926 C C . SER A 1 120 ? 18.138 -14.483 -6.052 1.00 97.38 120 SER A C 1
ATOM 928 O O . SER A 1 120 ? 19.249 -15.009 -6.081 1.00 97.38 120 SER A O 1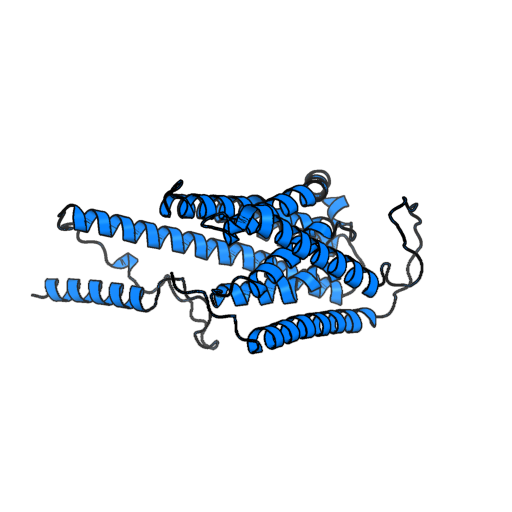
ATOM 930 N N . ASN A 1 121 ? 17.796 -13.495 -6.882 1.00 97.38 121 ASN A N 1
ATOM 931 C CA . ASN A 1 121 ? 18.674 -12.947 -7.913 1.00 97.38 121 ASN A CA 1
ATOM 932 C C . ASN A 1 121 ? 18.494 -11.419 -8.043 1.00 97.38 121 ASN A C 1
ATOM 934 O O . ASN A 1 121 ? 17.933 -10.926 -9.027 1.00 97.38 121 ASN A O 1
ATOM 938 N N . PRO A 1 122 ? 18.960 -10.641 -7.046 1.00 97.00 122 PRO A N 1
ATOM 939 C CA . PRO A 1 122 ? 18.675 -9.210 -6.959 1.00 97.00 122 PRO A CA 1
ATOM 940 C C . PRO A 1 122 ? 19.248 -8.409 -8.125 1.00 97.00 122 PRO A C 1
ATOM 942 O O . PRO A 1 122 ? 18.604 -7.477 -8.594 1.00 97.00 122 PRO A O 1
ATOM 945 N N . ILE A 1 123 ? 20.442 -8.756 -8.616 1.00 97.75 123 ILE A N 1
ATOM 946 C CA . ILE A 1 123 ? 21.076 -8.006 -9.706 1.00 97.75 123 ILE A CA 1
ATOM 947 C C . ILE A 1 123 ? 20.264 -8.162 -10.988 1.00 97.75 123 ILE A C 1
ATOM 949 O O . ILE A 1 123 ? 19.874 -7.157 -11.578 1.00 97.75 123 ILE A O 1
ATOM 953 N N . GLU A 1 124 ? 19.947 -9.396 -11.385 1.00 96.44 124 GLU A N 1
ATOM 954 C CA . GLU A 1 124 ? 19.164 -9.636 -12.595 1.00 96.44 124 GLU A CA 1
ATOM 955 C C . GLU A 1 124 ? 17.756 -9.046 -12.472 1.00 96.44 124 GLU A C 1
ATOM 957 O O . GLU A 1 124 ? 17.317 -8.325 -13.367 1.00 96.44 124 GLU A O 1
ATOM 962 N N . ALA A 1 125 ? 17.087 -9.240 -11.332 1.00 96.00 125 ALA A N 1
ATOM 963 C CA . ALA A 1 125 ? 15.755 -8.697 -11.096 1.00 96.00 125 ALA A CA 1
ATOM 964 C C . ALA A 1 125 ? 15.708 -7.165 -11.207 1.00 96.00 125 ALA A C 1
ATOM 966 O O . ALA A 1 125 ? 14.764 -6.622 -11.779 1.00 96.00 125 ALA A O 1
ATOM 967 N N . LEU A 1 126 ? 16.735 -6.455 -10.726 1.00 97.12 126 LEU A N 1
ATOM 968 C CA . LEU A 1 126 ? 16.814 -4.997 -10.858 1.00 97.12 126 LEU A CA 1
ATOM 969 C C . LEU A 1 126 ? 17.104 -4.542 -12.296 1.00 97.12 126 LEU A C 1
ATOM 971 O O . LEU A 1 126 ? 16.737 -3.422 -12.648 1.00 97.12 126 LEU A O 1
ATOM 975 N N . THR A 1 127 ? 17.694 -5.376 -13.158 1.00 96.00 127 THR A N 1
ATOM 976 C CA . THR A 1 127 ? 17.835 -5.043 -14.591 1.00 96.00 127 THR A CA 1
ATOM 977 C C . THR A 1 127 ? 16.524 -5.152 -15.372 1.00 96.00 127 THR A C 1
ATOM 979 O O . THR A 1 127 ? 16.393 -4.532 -16.425 1.00 96.00 127 THR A O 1
ATOM 982 N N . GLN A 1 128 ? 15.524 -5.865 -14.845 1.00 92.56 128 GLN A N 1
ATOM 983 C CA . GLN A 1 128 ? 14.237 -6.043 -15.514 1.00 92.56 128 GLN A CA 1
ATOM 984 C C . GLN A 1 128 ? 13.349 -4.798 -15.406 1.00 92.56 128 GLN A C 1
ATOM 986 O O . GLN A 1 128 ? 13.240 -4.172 -14.351 1.00 92.56 128 GLN A O 1
ATOM 991 N N . THR A 1 129 ? 12.653 -4.475 -16.495 1.00 89.56 129 THR A N 1
ATOM 992 C CA . THR A 1 129 ? 11.634 -3.409 -16.548 1.00 89.56 129 THR A CA 1
ATOM 993 C C . THR A 1 129 ? 10.210 -3.958 -16.543 1.00 89.56 129 THR A C 1
ATOM 995 O O . THR A 1 129 ? 9.271 -3.268 -16.144 1.00 89.56 129 THR A O 1
ATOM 998 N N . SER A 1 130 ? 10.033 -5.214 -16.962 1.00 86.69 130 SER A N 1
ATOM 999 C CA . SER A 1 130 ? 8.728 -5.870 -17.010 1.00 86.69 130 SER A CA 1
ATOM 1000 C C . SER A 1 130 ? 8.308 -6.404 -15.643 1.00 86.69 130 SER A C 1
ATOM 1002 O O . SER A 1 130 ? 9.143 -6.861 -14.865 1.00 86.69 130 SER A O 1
ATOM 1004 N N . VAL A 1 131 ? 7.008 -6.353 -15.360 1.00 88.19 131 VAL A N 1
ATOM 1005 C CA . VAL A 1 131 ? 6.442 -6.813 -14.090 1.00 88.19 131 VAL A CA 1
ATOM 1006 C C . VAL A 1 131 ? 4.984 -7.229 -14.257 1.00 88.19 131 VAL A C 1
ATOM 1008 O O . VAL A 1 131 ? 4.292 -6.795 -15.185 1.00 88.19 131 VAL A O 1
ATOM 1011 N N . ASN A 1 132 ? 4.507 -8.070 -13.345 1.00 85.19 132 ASN A N 1
ATOM 1012 C CA . ASN A 1 132 ? 3.090 -8.347 -13.191 1.00 85.19 132 ASN A CA 1
ATOM 1013 C C . ASN A 1 132 ? 2.359 -7.127 -12.589 1.00 85.19 132 ASN A C 1
ATOM 1015 O O . ASN A 1 132 ? 2.600 -6.770 -11.440 1.00 85.19 132 ASN A O 1
ATOM 1019 N N . HIS A 1 133 ? 1.430 -6.518 -13.331 1.00 88.06 133 HIS A N 1
ATOM 1020 C CA . HIS A 1 133 ? 0.670 -5.337 -12.885 1.00 88.06 133 HIS A CA 1
ATOM 1021 C C . HIS A 1 133 ? -0.618 -5.662 -12.104 1.00 88.06 133 HIS A C 1
ATOM 1023 O O . HIS A 1 133 ? -1.319 -4.744 -11.663 1.00 88.06 133 HIS A O 1
ATOM 1029 N N . TRP A 1 134 ? -0.955 -6.943 -11.912 1.00 88.38 134 TRP A N 1
ATOM 1030 C CA . TRP A 1 134 ? -2.138 -7.339 -11.139 1.00 88.38 134 TRP A CA 1
ATOM 1031 C C . TRP A 1 134 ? -2.131 -6.799 -9.696 1.00 88.38 134 TRP A C 1
ATOM 1033 O O . TRP A 1 134 ? -3.150 -6.228 -9.298 1.00 88.38 134 TRP A O 1
ATOM 1043 N N . PRO A 1 135 ? -1.022 -6.875 -8.924 1.00 92.94 135 PRO A N 1
ATOM 1044 C CA . PRO A 1 135 ? -0.958 -6.278 -7.590 1.00 92.94 135 PRO A CA 1
ATOM 1045 C C . PRO A 1 135 ? -1.267 -4.780 -7.588 1.00 92.94 135 PRO A C 1
ATOM 1047 O O . PRO A 1 135 ? -2.132 -4.340 -6.835 1.00 92.94 135 PRO A O 1
ATOM 1050 N N . THR A 1 136 ? -0.640 -3.998 -8.471 1.00 93.06 136 THR A N 1
ATOM 1051 C CA . THR A 1 136 ? -0.893 -2.551 -8.591 1.00 93.06 136 THR A CA 1
ATOM 1052 C C . THR A 1 136 ? -2.348 -2.257 -8.941 1.00 93.06 136 THR A C 1
ATOM 1054 O O . THR A 1 136 ? -2.957 -1.355 -8.368 1.00 93.06 136 THR A O 1
ATOM 1057 N N . SER A 1 137 ? -2.936 -3.053 -9.836 1.00 91.00 137 SER A N 1
ATOM 1058 C CA . SER A 1 137 ? -4.342 -2.915 -10.226 1.00 91.00 137 SER A CA 1
ATOM 1059 C C . SER A 1 137 ? -5.285 -3.181 -9.049 1.00 91.00 137 SER A C 1
ATOM 1061 O O . SER A 1 137 ? -6.258 -2.451 -8.866 1.00 91.00 137 SER A O 1
ATOM 1063 N N . LEU A 1 138 ? -4.988 -4.171 -8.200 1.00 92.38 138 LEU A N 1
ATOM 1064 C CA . LEU A 1 138 ? -5.753 -4.443 -6.978 1.00 92.38 138 LEU A CA 1
ATOM 1065 C C . LEU A 1 138 ? -5.564 -3.365 -5.909 1.00 92.38 138 LEU A C 1
ATOM 1067 O O . LEU A 1 138 ? -6.543 -2.978 -5.271 1.00 92.38 138 LEU A O 1
ATOM 1071 N N . VAL A 1 139 ? -4.345 -2.840 -5.742 1.00 95.25 139 VAL A N 1
ATOM 1072 C CA . VAL A 1 139 ? -4.085 -1.682 -4.870 1.00 95.25 139 VAL A CA 1
ATOM 1073 C C . VAL A 1 139 ? -4.947 -0.509 -5.314 1.00 95.25 139 VAL A C 1
ATOM 1075 O O . VAL A 1 139 ? -5.649 0.083 -4.501 1.00 95.25 139 VAL A O 1
ATOM 1078 N N . PHE A 1 140 ? -4.968 -0.202 -6.605 1.00 92.38 140 PHE A N 1
ATOM 1079 C CA . PHE A 1 140 ? -5.828 0.852 -7.125 1.00 92.38 140 PHE A CA 1
ATOM 1080 C C . PHE A 1 140 ? -7.314 0.546 -6.874 1.00 92.38 140 PHE A C 1
ATOM 1082 O O . PHE A 1 140 ? -8.041 1.387 -6.349 1.00 92.38 140 PHE A O 1
ATOM 1089 N N . SER A 1 141 ? -7.745 -0.689 -7.150 1.00 94.19 141 SER A N 1
ATOM 1090 C CA . SER A 1 141 ? -9.130 -1.141 -6.961 1.00 94.19 141 SER A CA 1
ATOM 1091 C C . SER A 1 141 ? -9.629 -0.945 -5.534 1.00 94.19 141 SER A C 1
ATOM 1093 O O . SER A 1 141 ? -10.720 -0.412 -5.340 1.00 94.19 141 SER A O 1
ATOM 1095 N N . VAL A 1 142 ? -8.846 -1.355 -4.528 1.00 95.88 142 VAL A N 1
ATOM 1096 C CA . VAL A 1 142 ? -9.266 -1.273 -3.121 1.00 95.88 142 VAL A CA 1
ATOM 1097 C C . VAL A 1 142 ? -9.390 0.174 -2.650 1.00 95.88 142 VAL A C 1
ATOM 1099 O O . VAL A 1 142 ? -10.335 0.493 -1.933 1.00 95.88 142 VAL A O 1
ATOM 1102 N N . HIS A 1 143 ? -8.513 1.070 -3.110 1.00 94.06 143 HIS A N 1
ATOM 1103 C CA . HIS A 1 143 ? -8.551 2.485 -2.736 1.00 94.06 143 HIS A CA 1
ATOM 1104 C C . HIS A 1 143 ? -9.664 3.251 -3.463 1.00 94.06 143 HIS A C 1
ATOM 1106 O O . HIS A 1 143 ? -10.359 4.051 -2.841 1.00 94.06 143 HIS A O 1
ATOM 1112 N N . VAL A 1 144 ? -9.906 2.968 -4.749 1.00 90.69 144 VAL A N 1
ATOM 1113 C CA . VAL A 1 144 ? -11.070 3.522 -5.460 1.00 90.69 144 VAL A CA 1
ATOM 1114 C C . VAL A 1 144 ? -12.361 3.038 -4.809 1.00 90.69 144 VAL A C 1
ATOM 1116 O O . VAL A 1 144 ? -13.236 3.845 -4.504 1.00 90.69 144 VAL A O 1
ATOM 1119 N N . TYR A 1 145 ? -12.462 1.741 -4.511 1.00 93.31 145 TYR A N 1
ATOM 1120 C CA . TYR A 1 145 ? -13.615 1.190 -3.803 1.00 93.31 145 TYR A CA 1
ATOM 1121 C C . TYR A 1 145 ? -13.805 1.852 -2.429 1.00 93.31 145 TYR A C 1
ATOM 1123 O O . TYR A 1 145 ? -14.929 2.207 -2.068 1.00 93.31 145 TYR A O 1
ATOM 1131 N N . HIS A 1 146 ? -12.719 2.077 -1.681 1.00 91.44 146 HIS A N 1
ATOM 1132 C CA . HIS A 1 146 ? -12.755 2.791 -0.406 1.00 91.44 146 HIS A CA 1
ATOM 1133 C C . HIS A 1 146 ? -13.382 4.176 -0.545 1.00 91.44 146 HIS A C 1
ATOM 1135 O O . HIS A 1 146 ? -14.381 4.474 0.105 1.00 91.44 146 HIS A O 1
ATOM 1141 N N . MET A 1 147 ? -12.828 4.986 -1.446 1.00 89.56 147 MET A N 1
ATOM 1142 C CA . MET A 1 147 ? -13.263 6.358 -1.683 1.00 89.56 147 MET A CA 1
ATOM 1143 C C . MET A 1 147 ? -14.716 6.428 -2.168 1.00 89.56 147 MET A C 1
ATOM 1145 O O . MET A 1 147 ? -15.451 7.332 -1.778 1.00 89.56 147 MET A O 1
ATOM 1149 N N . CYS A 1 148 ? -15.153 5.467 -2.987 1.00 88.38 148 CYS A N 1
ATOM 1150 C CA . CYS A 1 148 ? -16.523 5.389 -3.496 1.00 88.38 148 CYS A CA 1
ATOM 1151 C C . CYS A 1 148 ? -17.559 5.034 -2.425 1.00 88.38 148 CYS A C 1
ATOM 1153 O O . CYS A 1 148 ? -18.646 5.616 -2.411 1.00 88.38 148 CYS A O 1
ATOM 1155 N N . PHE A 1 149 ? -17.252 4.079 -1.543 1.00 88.88 149 PHE A N 1
ATOM 1156 C CA . PHE A 1 149 ? -18.265 3.449 -0.690 1.00 88.88 149 PHE A CA 1
ATOM 1157 C C . PHE A 1 149 ? -18.093 3.711 0.815 1.00 88.88 149 PHE A C 1
ATOM 1159 O O . PHE A 1 149 ? -19.016 3.419 1.578 1.00 88.88 149 PHE A O 1
ATOM 1166 N N . PHE A 1 150 ? -16.974 4.294 1.259 1.00 87.69 150 PHE A N 1
ATOM 1167 C CA . PHE A 1 150 ? -16.696 4.602 2.666 1.00 87.69 150 PHE A CA 1
ATOM 1168 C C . PHE A 1 150 ? -16.294 6.072 2.830 1.00 87.69 150 PHE A C 1
ATOM 1170 O O . PHE A 1 150 ? -15.176 6.476 2.545 1.00 87.69 150 PHE A O 1
ATOM 1177 N N . ARG A 1 151 ? -17.234 6.891 3.312 1.00 76.62 151 ARG A N 1
ATOM 1178 C CA . ARG A 1 151 ? -17.151 8.363 3.248 1.00 76.62 151 ARG A CA 1
ATOM 1179 C C . ARG A 1 151 ? -16.448 9.037 4.430 1.00 76.62 151 ARG A C 1
ATOM 1181 O O . ARG A 1 151 ? -16.243 10.244 4.405 1.00 76.62 151 ARG A O 1
ATOM 1188 N N . ASN A 1 152 ? -16.065 8.282 5.455 1.00 82.94 152 ASN A N 1
ATOM 1189 C CA . ASN A 1 152 ? -15.517 8.831 6.702 1.00 82.94 152 ASN A CA 1
ATOM 1190 C C . ASN A 1 152 ? -13.984 8.976 6.660 1.00 82.94 152 ASN A C 1
ATOM 1192 O O . ASN A 1 152 ? -13.307 8.653 7.636 1.00 82.94 152 ASN A O 1
ATOM 1196 N N . LEU A 1 153 ? -13.449 9.431 5.525 1.00 81.88 153 LEU A N 1
ATOM 1197 C CA . LEU A 1 153 ? -12.015 9.636 5.3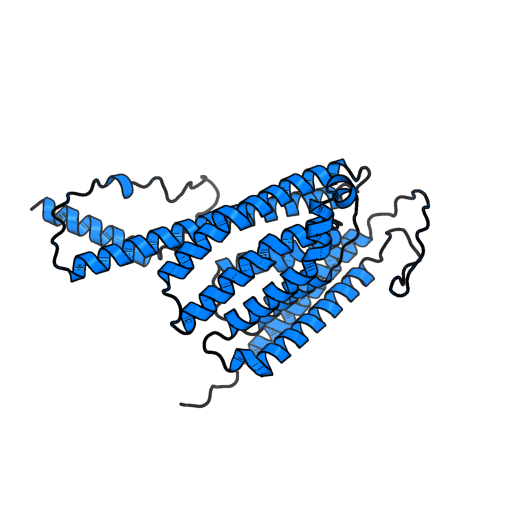24 1.00 81.88 153 LEU A CA 1
ATOM 1198 C C . LEU A 1 153 ? -11.549 10.892 6.060 1.00 81.88 153 LEU A C 1
ATOM 1200 O O . LEU A 1 153 ? -12.080 11.985 5.853 1.00 81.88 153 LEU A O 1
ATOM 1204 N N . GLN A 1 154 ? -10.530 10.743 6.897 1.00 88.06 154 GLN A N 1
ATOM 1205 C CA . GLN A 1 154 ? -9.841 11.871 7.507 1.00 88.06 154 GLN A CA 1
ATOM 1206 C C . GLN A 1 154 ? -8.951 12.566 6.470 1.00 88.06 154 GLN A C 1
ATOM 1208 O O . GLN A 1 154 ? -8.584 11.992 5.444 1.00 88.06 154 GLN A O 1
ATOM 1213 N N . TRP A 1 155 ? -8.538 13.805 6.753 1.00 88.50 155 TRP A N 1
ATOM 1214 C CA . TRP A 1 155 ? -7.611 14.543 5.883 1.00 88.50 155 TRP A CA 1
ATOM 1215 C C . TRP A 1 155 ? -6.337 13.749 5.566 1.00 88.50 155 TRP A C 1
ATOM 1217 O O . TRP A 1 155 ? -5.864 13.740 4.432 1.00 88.50 155 TRP A O 1
ATOM 1227 N N . ILE A 1 156 ? -5.796 13.046 6.564 1.00 86.31 156 ILE A N 1
ATOM 1228 C CA . ILE A 1 156 ? -4.590 12.242 6.375 1.00 86.31 156 ILE A CA 1
ATOM 1229 C C . ILE A 1 156 ? -4.811 11.072 5.414 1.00 86.31 156 ILE A C 1
ATOM 1231 O O . ILE A 1 156 ? -3.911 10.726 4.648 1.00 86.31 156 ILE A O 1
ATOM 1235 N N . ASP A 1 157 ? -6.020 10.514 5.407 1.00 85.44 157 ASP A N 1
ATOM 1236 C CA . ASP A 1 157 ? -6.383 9.466 4.470 1.00 85.44 157 ASP A CA 1
ATOM 1237 C C . ASP A 1 157 ? -6.436 10.061 3.063 1.00 85.44 157 ASP A C 1
ATOM 1239 O O . ASP A 1 157 ? -5.810 9.522 2.157 1.00 85.44 157 ASP A O 1
ATOM 1243 N N . TRP A 1 158 ? -7.070 11.222 2.875 1.00 88.62 158 TRP A N 1
ATOM 1244 C CA . TRP A 1 158 ? -7.079 11.918 1.583 1.00 88.62 158 TRP A CA 1
ATOM 1245 C C . TRP A 1 158 ? -5.678 12.213 1.049 1.00 88.62 158 TRP A C 1
ATOM 1247 O O . TRP A 1 158 ? -5.407 11.930 -0.117 1.00 88.62 158 TRP A O 1
ATOM 1257 N N . LEU A 1 159 ? -4.774 12.716 1.893 1.00 88.75 159 LEU A N 1
ATOM 1258 C CA . LEU A 1 159 ? -3.387 12.975 1.506 1.00 88.75 159 LEU A CA 1
ATOM 1259 C C . LEU A 1 159 ? -2.702 11.700 0.986 1.00 88.75 159 LEU A C 1
ATOM 1261 O O . LEU A 1 159 ? -2.103 11.719 -0.088 1.00 88.75 159 LEU A O 1
ATOM 1265 N N . HIS A 1 160 ? -2.827 10.584 1.712 1.00 90.44 160 HIS A N 1
ATOM 1266 C CA . HIS A 1 160 ? -2.312 9.278 1.282 1.00 90.44 160 HIS A CA 1
ATOM 1267 C C . HIS A 1 160 ? -2.936 8.825 -0.039 1.00 90.44 160 HIS A C 1
ATOM 1269 O O . HIS A 1 160 ? -2.214 8.390 -0.931 1.00 90.44 160 HIS A O 1
ATOM 1275 N N . HIS A 1 161 ? -4.258 8.930 -0.191 1.00 90.38 161 HIS A N 1
ATOM 1276 C CA . HIS A 1 161 ? -4.947 8.452 -1.390 1.00 90.38 161 HIS A CA 1
ATOM 1277 C C . HIS A 1 161 ? -4.519 9.261 -2.617 1.00 90.38 161 HIS A C 1
ATOM 1279 O O . HIS A 1 161 ? -4.172 8.691 -3.650 1.00 90.38 161 HIS A O 1
ATOM 1285 N N . VAL A 1 162 ? -4.458 10.586 -2.501 1.00 88.81 162 VAL A N 1
ATOM 1286 C CA . VAL A 1 162 ? -4.021 11.448 -3.602 1.00 88.81 162 VAL A CA 1
ATOM 1287 C C . VAL A 1 162 ? -2.555 11.180 -3.952 1.00 88.81 162 VAL A C 1
ATOM 1289 O O . VAL A 1 162 ? -2.242 10.901 -5.108 1.00 88.81 162 VAL A O 1
ATOM 1292 N N . LEU A 1 163 ? -1.651 11.195 -2.969 1.00 91.06 163 LEU A N 1
ATOM 1293 C CA . LEU A 1 163 ? -0.222 11.021 -3.239 1.00 91.06 163 LEU A CA 1
ATOM 1294 C C . LEU A 1 163 ? 0.121 9.611 -3.730 1.00 91.06 163 LEU A C 1
ATOM 1296 O O . LEU A 1 163 ? 0.858 9.468 -4.700 1.00 91.06 163 LEU A O 1
ATOM 1300 N N . MET A 1 164 ? -0.406 8.565 -3.095 1.00 90.62 164 MET A N 1
ATOM 1301 C CA . MET A 1 164 ? -0.005 7.184 -3.388 1.00 90.62 164 MET A CA 1
ATOM 1302 C C . MET A 1 164 ? -0.802 6.569 -4.541 1.00 90.62 164 MET A C 1
ATOM 1304 O O . MET A 1 164 ? -0.245 5.798 -5.318 1.00 90.62 164 MET A O 1
ATOM 1308 N N . VAL A 1 165 ? -2.092 6.893 -4.670 1.00 89.12 165 VAL A N 1
ATOM 1309 C CA . VAL A 1 165 ? -2.993 6.237 -5.635 1.00 89.12 165 VAL A CA 1
ATOM 1310 C C . VAL A 1 165 ? -3.176 7.091 -6.881 1.00 89.12 165 VAL A C 1
ATOM 1312 O O . VAL A 1 165 ? -2.997 6.590 -7.987 1.00 89.12 165 VAL A O 1
ATOM 1315 N N . VAL A 1 166 ? -3.501 8.378 -6.729 1.00 85.38 166 VAL A N 1
ATOM 1316 C CA . VAL A 1 166 ? -3.748 9.261 -7.884 1.00 85.38 166 VAL A CA 1
ATOM 1317 C C . VAL A 1 166 ? -2.444 9.632 -8.586 1.00 85.38 166 VAL A C 1
AT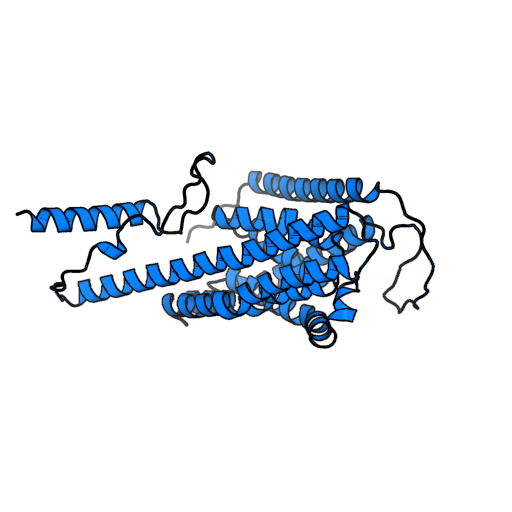OM 1319 O O . VAL A 1 166 ? -2.414 9.665 -9.811 1.00 85.38 166 VAL A O 1
ATOM 1322 N N . ILE A 1 167 ? -1.369 9.877 -7.832 1.00 87.19 167 ILE A N 1
ATOM 1323 C CA . ILE A 1 167 ? -0.061 10.272 -8.380 1.00 87.19 167 ILE A CA 1
ATOM 1324 C C . ILE A 1 167 ? 0.896 9.072 -8.432 1.00 87.19 167 ILE A C 1
ATOM 1326 O O . ILE A 1 167 ? 1.427 8.738 -9.491 1.00 87.19 167 ILE A O 1
ATOM 1330 N N . GLY A 1 168 ? 1.086 8.387 -7.302 1.00 89.75 168 GLY A N 1
ATOM 1331 C CA . GLY A 1 168 ? 2.065 7.311 -7.162 1.00 89.75 168 GLY A CA 1
ATOM 1332 C C . GLY A 1 168 ? 1.807 6.102 -8.064 1.00 89.75 168 GLY A C 1
ATOM 1333 O O . GLY A 1 168 ? 2.747 5.597 -8.672 1.00 89.75 168 GLY A O 1
ATOM 1334 N N . ALA A 1 169 ? 0.557 5.648 -8.209 1.00 88.00 169 ALA A N 1
ATOM 1335 C CA . ALA A 1 169 ? 0.259 4.470 -9.028 1.00 88.00 169 ALA A CA 1
ATOM 1336 C C . ALA A 1 169 ? 0.516 4.701 -10.532 1.00 88.00 169 ALA A C 1
ATOM 1338 O O . ALA A 1 169 ? 1.210 3.874 -11.127 1.00 88.00 169 ALA A O 1
ATOM 1339 N N . PRO A 1 170 ? 0.080 5.818 -11.157 1.00 85.31 170 PRO A N 1
ATOM 1340 C CA . PRO A 1 170 ? 0.511 6.154 -12.514 1.00 85.31 170 PRO A CA 1
ATOM 1341 C C . PRO A 1 170 ? 2.029 6.214 -12.668 1.00 85.31 170 PRO A C 1
ATOM 1343 O O . PRO A 1 170 ? 2.563 5.659 -13.624 1.00 85.31 170 PRO A O 1
ATOM 1346 N N . MET A 1 171 ? 2.726 6.819 -11.702 1.00 88.69 171 MET A N 1
ATOM 1347 C CA . MET A 1 171 ? 4.185 6.908 -11.722 1.00 88.69 171 MET A CA 1
ATOM 1348 C C . MET A 1 171 ? 4.859 5.538 -11.632 1.00 88.69 171 MET A C 1
ATOM 1350 O O . MET A 1 171 ? 5.837 5.313 -12.337 1.00 88.69 171 MET A O 1
ATOM 1354 N N . LEU A 1 172 ? 4.344 4.609 -10.818 1.00 88.56 172 LEU A N 1
ATOM 1355 C CA . LEU A 1 172 ? 4.848 3.229 -10.748 1.00 88.56 172 LEU A CA 1
ATOM 1356 C C . LEU A 1 172 ? 4.702 2.515 -12.092 1.00 88.56 172 LEU A C 1
ATOM 1358 O O . LEU A 1 172 ? 5.621 1.821 -12.522 1.00 88.56 172 LEU A O 1
ATOM 1362 N N . ILE A 1 173 ? 3.575 2.729 -12.771 1.00 84.75 173 ILE A N 1
ATOM 1363 C CA . ILE A 1 173 ? 3.296 2.143 -14.083 1.00 84.75 173 ILE A CA 1
ATOM 1364 C C . ILE A 1 173 ? 4.249 2.703 -15.148 1.00 84.75 173 ILE A C 1
ATOM 1366 O O . ILE A 1 173 ? 4.832 1.936 -15.909 1.00 84.75 173 ILE A O 1
ATOM 1370 N N . THR A 1 174 ? 4.441 4.024 -15.198 1.00 84.94 174 THR A N 1
ATOM 1371 C CA . THR A 1 174 ? 5.319 4.673 -16.191 1.00 84.94 174 THR A CA 1
ATOM 1372 C C . THR A 1 174 ? 6.802 4.620 -15.823 1.00 84.94 174 THR A C 1
ATOM 1374 O O . THR A 1 174 ? 7.652 4.911 -16.653 1.00 84.94 174 THR A O 1
ATOM 1377 N N . GLY A 1 175 ? 7.123 4.298 -14.571 1.00 87.25 175 GLY A N 1
ATOM 1378 C CA . GLY A 1 175 ? 8.483 4.292 -14.037 1.00 87.25 175 GLY A CA 1
ATOM 1379 C C . GLY A 1 175 ? 9.280 3.032 -14.367 1.00 87.25 175 GLY A C 1
ATOM 1380 O O . GLY A 1 175 ? 10.452 2.973 -14.010 1.00 87.25 175 GLY A O 1
ATOM 1381 N N . GLU A 1 176 ? 8.677 2.028 -15.012 1.00 88.38 176 GLU A N 1
ATOM 1382 C CA . GLU A 1 176 ? 9.348 0.796 -15.465 1.00 88.38 176 GLU A CA 1
ATOM 1383 C C . GLU A 1 176 ? 10.201 0.120 -14.374 1.00 88.38 176 GLU A C 1
ATOM 1385 O O . GLU A 1 176 ? 11.309 -0.348 -14.620 1.00 88.38 176 GLU A O 1
ATOM 1390 N N . VAL A 1 177 ? 9.718 0.118 -13.131 1.00 91.75 177 VAL A N 1
ATOM 1391 C CA . VAL A 1 177 ? 10.478 -0.344 -11.953 1.00 91.75 177 VAL A CA 1
ATOM 1392 C C . VAL A 1 177 ? 10.592 -1.874 -11.846 1.00 91.75 177 VAL A C 1
ATOM 1394 O O . VAL A 1 177 ? 11.248 -2.376 -10.934 1.00 91.75 177 VAL A O 1
ATOM 1397 N N . GLY A 1 178 ? 10.001 -2.636 -12.772 1.00 93.94 178 GLY A N 1
ATOM 1398 C CA . GLY A 1 178 ? 10.145 -4.093 -12.815 1.00 93.94 178 GLY A CA 1
ATOM 1399 C C . GLY A 1 178 ? 9.677 -4.795 -11.525 1.00 93.94 178 GLY A C 1
ATOM 1400 O O . GLY A 1 178 ? 8.788 -4.283 -10.835 1.00 93.94 178 GLY A O 1
ATOM 1401 N N . PRO A 1 179 ? 10.273 -5.949 -11.162 1.00 96.31 179 PRO A N 1
ATOM 1402 C CA . PRO A 1 179 ? 9.920 -6.729 -9.967 1.00 96.31 179 PRO A CA 1
ATOM 1403 C C . PRO A 1 179 ? 9.955 -5.940 -8.647 1.00 96.31 179 PRO A C 1
ATOM 1405 O O . PRO A 1 179 ? 9.213 -6.250 -7.710 1.00 96.31 179 PRO A O 1
ATOM 1408 N N . LEU A 1 180 ? 10.760 -4.871 -8.575 1.00 97.31 180 LEU A N 1
ATOM 1409 C CA . LEU A 1 180 ? 10.845 -4.000 -7.400 1.00 97.31 180 LEU A CA 1
ATOM 1410 C C . LEU A 1 180 ? 9.495 -3.338 -7.059 1.00 97.31 180 LEU A C 1
ATOM 1412 O O . LEU A 1 180 ? 9.216 -3.067 -5.891 1.00 97.31 180 LEU A O 1
ATOM 1416 N N . MET A 1 181 ? 8.616 -3.144 -8.048 1.00 96.25 181 MET A N 1
ATOM 1417 C CA . MET A 1 181 ? 7.242 -2.673 -7.836 1.00 96.25 181 MET A CA 1
ATOM 1418 C C . MET A 1 181 ? 6.449 -3.600 -6.910 1.00 96.25 181 MET A C 1
ATOM 1420 O O . MET A 1 181 ? 5.774 -3.148 -5.985 1.00 96.25 181 MET A O 1
ATOM 1424 N N . ASN A 1 182 ? 6.540 -4.908 -7.146 1.00 96.62 182 ASN A N 1
ATOM 1425 C CA . ASN A 1 182 ? 5.782 -5.899 -6.395 1.00 96.62 182 ASN A CA 1
ATOM 1426 C C . ASN A 1 182 ? 6.426 -6.194 -5.041 1.00 96.62 182 ASN A C 1
ATOM 1428 O O . ASN A 1 182 ? 5.698 -6.408 -4.071 1.00 96.62 182 ASN A O 1
ATOM 1432 N N . PHE A 1 183 ? 7.752 -6.062 -4.931 1.00 98.19 183 PHE A N 1
ATOM 1433 C CA . PHE A 1 183 ? 8.428 -5.968 -3.635 1.00 98.19 183 PHE A CA 1
ATOM 1434 C C . PHE A 1 183 ? 7.869 -4.806 -2.798 1.00 98.19 183 PHE A C 1
ATOM 1436 O O . PHE A 1 183 ? 7.440 -5.011 -1.662 1.00 98.19 183 PHE A O 1
ATOM 1443 N N . ASN A 1 184 ? 7.770 -3.604 -3.378 1.00 97.69 184 ASN A N 1
ATOM 1444 C CA . ASN A 1 184 ? 7.178 -2.446 -2.709 1.00 97.69 184 ASN A CA 1
ATOM 1445 C C . ASN A 1 184 ? 5.727 -2.715 -2.277 1.00 97.69 184 ASN A C 1
ATOM 1447 O O . ASN A 1 184 ? 5.377 -2.499 -1.118 1.00 97.69 184 ASN A O 1
ATOM 1451 N N . HIS A 1 185 ? 4.878 -3.231 -3.172 1.00 97.69 185 HIS A N 1
ATOM 1452 C CA . HIS A 1 185 ? 3.481 -3.533 -2.844 1.00 97.69 185 HIS A CA 1
ATOM 1453 C C . HIS A 1 185 ? 3.338 -4.589 -1.744 1.00 97.69 185 HIS A C 1
ATOM 1455 O O . HIS A 1 185 ? 2.472 -4.440 -0.879 1.00 97.69 185 HIS A O 1
ATOM 1461 N N . PHE A 1 186 ? 4.200 -5.609 -1.724 1.00 98.31 186 PHE A N 1
ATOM 1462 C CA . PHE A 1 186 ? 4.178 -6.652 -0.701 1.00 98.31 186 PHE A CA 1
ATOM 1463 C C . PHE A 1 186 ? 4.356 -6.074 0.708 1.00 98.31 186 PHE A C 1
ATOM 1465 O O . PHE A 1 186 ? 3.595 -6.418 1.612 1.00 98.31 186 PHE A O 1
ATOM 1472 N N . PHE A 1 187 ? 5.307 -5.154 0.890 1.00 98.31 187 PHE A N 1
ATOM 1473 C CA . PHE A 1 187 ? 5.588 -4.553 2.197 1.00 98.31 187 PHE A CA 1
ATOM 1474 C C . PHE A 1 187 ? 4.736 -3.319 2.512 1.00 98.31 187 PHE A C 1
ATOM 1476 O O . PHE A 1 187 ? 4.428 -3.069 3.677 1.00 98.31 187 PHE A O 1
ATOM 1483 N N . MET A 1 188 ? 4.316 -2.553 1.504 1.00 96.12 188 MET A N 1
ATOM 1484 C CA . MET A 1 188 ? 3.497 -1.354 1.704 1.00 96.12 188 MET A CA 1
ATOM 1485 C C . MET A 1 188 ? 2.046 -1.692 2.052 1.00 96.12 188 MET A C 1
ATOM 1487 O O . MET A 1 188 ? 1.472 -1.107 2.966 1.00 96.12 188 MET A O 1
ATOM 1491 N N . CYS A 1 189 ? 1.439 -2.614 1.307 1.00 95.19 189 CYS A N 1
ATOM 1492 C CA . CYS A 1 189 ? 0.006 -2.907 1.386 1.00 95.19 189 CYS A CA 1
ATOM 1493 C C . CYS A 1 189 ? -0.321 -4.403 1.372 1.00 95.19 189 CYS A C 1
ATOM 1495 O O . CYS A 1 189 ? -1.464 -4.754 1.618 1.00 95.19 189 CYS A O 1
ATOM 1497 N N . GLY A 1 190 ? 0.651 -5.279 1.110 1.00 97.19 190 GLY A N 1
ATOM 1498 C CA . GLY A 1 190 ? 0.494 -6.727 1.197 1.00 97.19 190 GLY A CA 1
ATOM 1499 C C . GLY A 1 190 ? 0.474 -7.201 2.649 1.00 97.19 190 GLY A C 1
ATOM 1500 O O . GLY A 1 190 ? -0.433 -6.860 3.404 1.00 97.19 190 GLY A O 1
ATOM 1501 N N . VAL A 1 191 ? 1.469 -7.985 3.066 1.00 97.31 191 VAL A N 1
ATOM 1502 C CA . VAL A 1 191 ? 1.431 -8.706 4.350 1.00 97.31 191 VAL A CA 1
ATOM 1503 C C . VAL A 1 191 ? 1.315 -7.771 5.559 1.00 97.31 191 VAL A C 1
ATOM 1505 O O . VAL A 1 191 ? 0.420 -8.002 6.375 1.00 97.31 191 VAL A O 1
ATOM 1508 N N . PRO A 1 192 ? 2.121 -6.695 5.690 1.00 97.94 192 PRO A N 1
ATOM 1509 C CA . PRO A 1 192 ? 2.006 -5.783 6.829 1.00 97.94 192 PRO A CA 1
ATOM 1510 C C . PRO A 1 192 ? 0.625 -5.128 6.917 1.00 97.94 192 PRO A C 1
ATOM 1512 O O . PRO A 1 192 ? 0.032 -5.074 7.990 1.00 97.94 192 PRO A O 1
ATOM 1515 N N . GLY A 1 193 ? 0.087 -4.687 5.775 1.00 96.44 193 GLY A N 1
ATOM 1516 C CA . GLY A 1 193 ? -1.249 -4.102 5.707 1.00 96.44 193 GLY A CA 1
ATOM 1517 C C . GLY A 1 193 ? -2.346 -5.129 5.985 1.00 96.44 193 GLY A C 1
ATOM 1518 O O . GLY A 1 193 ? -3.311 -4.833 6.677 1.00 96.44 193 GLY A O 1
ATOM 1519 N N . GLY A 1 194 ? -2.226 -6.348 5.458 1.00 96.44 194 GLY A N 1
ATOM 1520 C CA . GLY A 1 194 ? -3.174 -7.432 5.711 1.00 96.44 194 GLY A CA 1
ATOM 1521 C C . GLY A 1 194 ? -3.253 -7.778 7.196 1.00 96.44 194 GLY A C 1
ATOM 1522 O O . GLY A 1 194 ? -4.350 -7.857 7.743 1.00 96.44 194 GLY A O 1
ATOM 1523 N N . ALA A 1 195 ? -2.105 -7.905 7.863 1.00 97.38 195 ALA A N 1
ATOM 1524 C CA . ALA A 1 195 ? -2.048 -8.150 9.300 1.00 97.38 195 ALA A CA 1
ATOM 1525 C C . ALA A 1 195 ? -2.727 -7.028 10.106 1.00 97.38 195 ALA A C 1
ATOM 1527 O O . ALA A 1 195 ? -3.540 -7.322 10.979 1.00 97.38 195 ALA A O 1
ATOM 1528 N N . ASP A 1 196 ? -2.457 -5.761 9.776 1.00 97.25 196 ASP A N 1
ATOM 1529 C CA . ASP A 1 196 ? -3.107 -4.603 10.406 1.00 97.25 196 ASP A CA 1
ATOM 1530 C C . ASP A 1 196 ? -4.641 -4.665 10.276 1.00 97.25 196 ASP A C 1
ATOM 1532 O O . ASP A 1 196 ? -5.370 -4.715 11.268 1.00 97.25 196 ASP A O 1
ATOM 1536 N N . TYR A 1 197 ? -5.153 -4.806 9.051 1.00 97.25 197 TYR A N 1
ATOM 1537 C CA . TYR A 1 197 ? -6.598 -4.868 8.822 1.00 97.25 197 TYR A CA 1
ATOM 1538 C C . TYR A 1 197 ? -7.271 -6.103 9.437 1.00 97.25 197 TYR A C 1
ATOM 1540 O O . TYR A 1 197 ? -8.422 -6.008 9.870 1.00 97.25 197 TYR A O 1
ATOM 1548 N N . ALA A 1 198 ? -6.573 -7.237 9.538 1.00 97.62 198 ALA A N 1
ATOM 1549 C CA . ALA A 1 198 ? -7.067 -8.406 10.263 1.00 97.62 198 ALA A CA 1
ATOM 1550 C C . ALA A 1 198 ? -7.203 -8.130 11.771 1.00 97.62 198 ALA A C 1
ATOM 1552 O O . ALA A 1 198 ? -8.213 -8.496 12.375 1.00 97.62 198 ALA A O 1
ATOM 1553 N N . MET A 1 199 ? -6.233 -7.439 12.377 1.00 97.81 199 MET A N 1
ATOM 1554 C CA . MET A 1 199 ? -6.305 -7.037 13.785 1.00 97.81 199 MET A CA 1
ATOM 1555 C C . MET A 1 199 ? -7.411 -6.007 14.020 1.00 97.81 199 MET A C 1
ATOM 1557 O O . MET A 1 199 ? -8.204 -6.165 14.945 1.00 97.81 199 MET A O 1
ATOM 1561 N N . LEU A 1 200 ? -7.555 -5.005 13.148 1.00 95.19 200 LEU A N 1
ATOM 1562 C CA . LEU A 1 200 ? -8.658 -4.039 13.223 1.00 95.19 200 LEU A CA 1
ATOM 1563 C C . LEU A 1 200 ? -10.030 -4.717 13.082 1.00 95.19 200 LEU A C 1
ATOM 1565 O O . LEU A 1 200 ? -10.985 -4.354 13.777 1.00 95.19 200 LEU A O 1
ATOM 1569 N N . PHE A 1 201 ? -10.137 -5.728 12.215 1.00 94.56 201 PHE A N 1
ATOM 1570 C CA . PHE A 1 201 ? -11.325 -6.572 12.111 1.00 94.56 201 PHE A CA 1
ATOM 1571 C C . PHE A 1 201 ? -11.599 -7.324 13.424 1.00 94.56 201 PHE A C 1
ATOM 1573 O O . PHE A 1 201 ? -12.737 -7.306 13.900 1.00 94.56 201 PHE A O 1
ATOM 1580 N N . ALA A 1 202 ? -10.573 -7.921 14.040 1.00 95.12 202 ALA A N 1
ATOM 1581 C CA . ALA A 1 202 ? -10.675 -8.619 15.323 1.00 95.12 202 ALA A CA 1
ATOM 1582 C C . ALA A 1 202 ? -11.092 -7.681 16.472 1.00 95.12 202 ALA A C 1
ATOM 1584 O O . ALA A 1 202 ? -11.998 -8.017 17.236 1.00 95.12 202 ALA A O 1
ATOM 1585 N N . VAL A 1 203 ? -10.520 -6.473 16.550 1.00 92.94 203 VAL A N 1
ATOM 1586 C CA . VAL A 1 203 ? -10.892 -5.442 17.537 1.00 92.94 203 VAL A CA 1
ATOM 1587 C C . VAL A 1 203 ? -12.370 -5.078 17.421 1.00 92.94 203 VAL A C 1
ATOM 1589 O O . VAL A 1 203 ? -13.077 -5.003 18.424 1.00 92.94 203 VAL A O 1
ATOM 1592 N N . LYS A 1 204 ? -12.885 -4.896 16.200 1.00 94.12 204 LYS A N 1
ATOM 1593 C CA . LYS A 1 204 ? -14.302 -4.557 15.986 1.00 94.12 204 LYS A CA 1
ATOM 1594 C C . LYS A 1 204 ? -15.281 -5.677 16.348 1.00 94.12 204 LYS A C 1
ATOM 1596 O O . LYS A 1 204 ? -16.444 -5.372 16.592 1.00 94.12 204 LYS A O 1
ATOM 1601 N N . HIS A 1 205 ? -14.826 -6.926 16.406 1.00 93.56 205 HIS A N 1
ATOM 1602 C CA . HIS A 1 205 ? -15.617 -8.062 16.893 1.00 93.56 205 HIS A CA 1
ATOM 1603 C C . HIS A 1 205 ? -15.359 -8.382 18.375 1.00 93.56 205 HIS A C 1
ATOM 1605 O O . HIS A 1 205 ? -15.949 -9.320 18.903 1.00 93.56 205 HIS A O 1
ATOM 1611 N N . GLY A 1 206 ? -14.501 -7.613 19.058 1.00 91.38 206 GLY A N 1
ATOM 1612 C CA . GLY A 1 206 ? -14.154 -7.835 20.464 1.00 91.38 206 GLY A CA 1
ATOM 1613 C C . GLY A 1 206 ? -13.216 -9.021 20.705 1.00 91.38 206 GLY A C 1
ATOM 1614 O O . GLY A 1 206 ? -13.107 -9.483 21.835 1.00 91.38 206 GLY A O 1
ATOM 1615 N N . TRP A 1 207 ? -12.543 -9.527 19.668 1.00 96.12 207 TRP A N 1
ATOM 1616 C CA . TRP A 1 207 ? -11.600 -10.652 19.771 1.00 96.12 207 TRP A CA 1
ATOM 1617 C C . TRP A 1 207 ? -10.180 -10.227 20.158 1.00 96.12 207 TRP A C 1
ATOM 1619 O O . TRP A 1 207 ? -9.347 -11.072 20.467 1.00 96.12 207 TRP A O 1
ATOM 1629 N N . MET A 1 208 ? -9.891 -8.928 20.100 1.00 94.56 208 MET A N 1
ATOM 1630 C CA . MET A 1 208 ? -8.592 -8.341 20.423 1.00 94.56 208 MET A CA 1
ATOM 1631 C C . MET A 1 208 ? -8.813 -6.999 21.116 1.00 94.56 208 MET A C 1
ATOM 1633 O O . MET A 1 208 ? -9.722 -6.252 20.740 1.00 94.56 208 MET A O 1
ATOM 1637 N N . GLN A 1 209 ? -7.989 -6.669 22.112 1.00 94.12 209 GLN A N 1
ATOM 1638 C CA . GLN A 1 209 ? -8.079 -5.362 22.754 1.00 94.12 209 GLN A CA 1
ATOM 1639 C C . GLN A 1 209 ? -7.497 -4.268 21.840 1.00 94.12 209 GLN A C 1
ATOM 1641 O O . GLN A 1 209 ? -6.483 -4.494 21.175 1.00 94.12 209 GLN A O 1
ATOM 1646 N N . PRO A 1 210 ? -8.066 -3.047 21.820 1.00 93.69 210 PRO A N 1
ATOM 1647 C CA . PRO A 1 210 ? -7.552 -1.966 20.979 1.00 93.69 210 PRO A CA 1
ATOM 1648 C C . PRO A 1 210 ? -6.077 -1.623 21.228 1.00 93.69 210 PRO A C 1
ATOM 1650 O O . PRO A 1 210 ? -5.365 -1.272 20.290 1.00 93.69 210 PRO A O 1
ATOM 1653 N N . LEU A 1 211 ? -5.594 -1.713 22.475 1.00 94.44 211 LEU A N 1
ATOM 1654 C CA . LEU A 1 211 ? -4.188 -1.423 22.762 1.00 94.44 211 LEU A CA 1
ATOM 1655 C C . LEU A 1 211 ? -3.247 -2.539 22.277 1.00 94.44 211 LEU A C 1
ATOM 1657 O O . LEU A 1 211 ? -2.123 -2.249 21.864 1.00 94.44 211 LEU A O 1
ATOM 1661 N N . GLU A 1 212 ? -3.705 -3.794 22.278 1.00 95.88 212 GLU A N 1
ATOM 1662 C CA . GLU A 1 212 ? -2.947 -4.925 21.732 1.00 95.88 212 GLU A CA 1
ATOM 1663 C C . GLU A 1 212 ? -2.747 -4.775 20.222 1.00 95.88 212 GLU A C 1
ATOM 1665 O O . GLU A 1 212 ? -1.616 -4.898 19.754 1.00 95.88 212 GLU A O 1
ATOM 1670 N N . GLU A 1 213 ? -3.798 -4.413 19.475 1.00 97.25 213 GLU A N 1
ATOM 1671 C CA . GLU A 1 213 ? -3.693 -4.095 18.042 1.00 97.25 213 GLU A CA 1
ATOM 1672 C C . GLU A 1 213 ? -2.622 -3.029 17.803 1.00 97.25 213 GLU A C 1
ATOM 1674 O O . GLU A 1 213 ? -1.662 -3.274 17.072 1.00 97.25 213 GLU A O 1
ATOM 1679 N N . LYS A 1 214 ? -2.711 -1.888 18.501 1.00 94.69 214 LYS A N 1
ATOM 1680 C CA . LYS A 1 214 ? -1.734 -0.795 18.368 1.00 94.69 214 LYS A CA 1
ATOM 1681 C C . LYS A 1 214 ? -0.313 -1.245 18.684 1.00 94.69 214 LYS A C 1
ATOM 1683 O O . LYS A 1 214 ? 0.637 -0.797 18.039 1.00 94.69 214 LYS A O 1
ATOM 1688 N N . ARG A 1 215 ? -0.145 -2.121 19.681 1.00 97.56 215 ARG A N 1
ATOM 1689 C CA . ARG A 1 215 ? 1.159 -2.677 20.059 1.00 97.56 215 ARG A CA 1
ATOM 1690 C C . ARG A 1 215 ? 1.756 -3.478 18.909 1.00 97.56 215 ARG A C 1
ATOM 1692 O O . ARG A 1 215 ? 2.911 -3.241 18.554 1.00 97.56 215 ARG A O 1
ATOM 1699 N N . TYR A 1 216 ? 0.992 -4.402 18.331 1.00 98.00 216 TYR A N 1
ATOM 1700 C CA . TYR A 1 216 ? 1.443 -5.219 17.206 1.00 98.00 216 TYR A CA 1
ATOM 1701 C C . TYR A 1 216 ? 1.665 -4.381 15.946 1.00 98.00 216 TYR A C 1
ATOM 1703 O O . TYR A 1 216 ? 2.716 -4.502 15.318 1.00 98.00 216 TYR A O 1
ATOM 1711 N N . ASN A 1 217 ? 0.743 -3.474 15.623 1.00 97.88 217 ASN A N 1
ATOM 1712 C CA . ASN A 1 217 ? 0.828 -2.583 14.468 1.00 97.88 217 ASN A CA 1
ATOM 1713 C C . ASN A 1 217 ? 2.101 -1.720 14.509 1.00 97.88 217 ASN A C 1
ATOM 1715 O O . ASN A 1 217 ? 2.831 -1.610 13.519 1.00 97.88 217 ASN A O 1
ATOM 1719 N N . LYS A 1 218 ? 2.455 -1.200 15.693 1.00 98.00 218 LYS A N 1
ATOM 1720 C CA . LYS A 1 218 ? 3.734 -0.516 15.918 1.00 98.00 218 LYS A CA 1
ATOM 1721 C C . LYS A 1 218 ? 4.925 -1.399 15.555 1.00 98.00 218 LYS A C 1
ATOM 1723 O O . LYS A 1 218 ? 5.812 -0.953 14.834 1.00 98.00 218 LYS A O 1
ATOM 1728 N N . HIS A 1 219 ? 4.965 -2.637 16.043 1.00 98.44 219 HIS A N 1
ATOM 1729 C CA . HIS A 1 219 ? 6.074 -3.546 15.751 1.00 98.44 219 HIS A CA 1
ATOM 1730 C C . HIS A 1 219 ? 6.152 -3.911 14.264 1.00 98.44 219 HIS A C 1
ATOM 1732 O O . HIS A 1 219 ? 7.247 -3.907 13.710 1.00 98.44 219 HIS A O 1
ATOM 1738 N N . ILE A 1 220 ? 5.014 -4.151 13.608 1.00 97.94 220 ILE A N 1
ATOM 1739 C CA . ILE A 1 220 ? 4.940 -4.405 12.163 1.00 97.94 220 ILE A CA 1
ATOM 1740 C C . ILE A 1 220 ? 5.509 -3.215 11.378 1.00 97.94 220 ILE A C 1
ATOM 1742 O O . ILE A 1 220 ? 6.309 -3.402 10.460 1.00 97.94 220 ILE A O 1
ATOM 1746 N N . ASN A 1 221 ? 5.149 -1.985 11.749 1.00 98.31 221 ASN A N 1
ATOM 1747 C CA . ASN A 1 221 ? 5.647 -0.799 11.057 1.00 98.31 221 ASN A CA 1
ATOM 1748 C C . ASN A 1 221 ? 7.147 -0.575 11.269 1.00 98.31 221 ASN A C 1
ATOM 1750 O O . ASN A 1 221 ? 7.857 -0.330 10.296 1.00 98.31 221 ASN A O 1
ATOM 1754 N N . VAL A 1 222 ? 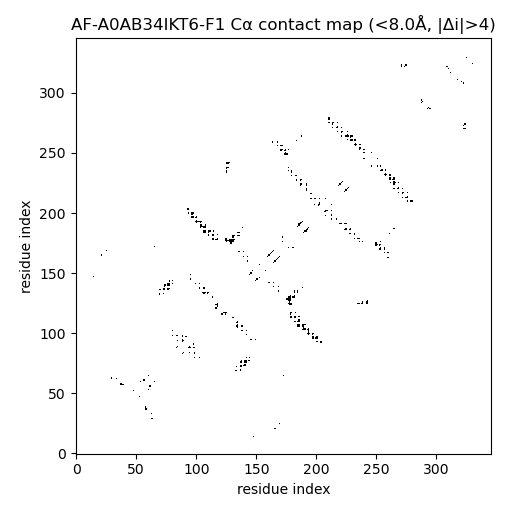7.629 -0.702 12.508 1.00 98.50 222 VAL A N 1
ATOM 1755 C CA . VAL A 1 222 ? 9.040 -0.472 12.862 1.00 98.50 222 VAL A CA 1
ATOM 1756 C C . VAL A 1 222 ? 9.963 -1.539 12.277 1.00 98.50 222 VAL A C 1
ATOM 1758 O O . VAL A 1 222 ? 11.023 -1.205 11.759 1.00 98.50 222 VAL A O 1
ATOM 1761 N N . TRP A 1 223 ? 9.581 -2.816 12.354 1.00 98.31 223 TRP A N 1
ATOM 1762 C CA . TRP A 1 223 ? 10.488 -3.924 12.033 1.00 98.31 223 TRP A CA 1
ATOM 1763 C C . TRP A 1 223 ? 10.297 -4.516 10.641 1.00 98.31 223 TRP A C 1
ATOM 1765 O O . TRP A 1 223 ? 11.216 -5.152 10.134 1.00 98.31 223 TRP A O 1
ATOM 1775 N N . VAL A 1 224 ? 9.133 -4.322 10.015 1.00 98.19 224 VAL A N 1
ATOM 1776 C CA . VAL A 1 224 ? 8.818 -4.955 8.727 1.00 98.19 224 VAL A CA 1
ATOM 1777 C C . VAL A 1 224 ? 8.603 -3.909 7.642 1.00 98.19 224 VAL A C 1
ATOM 1779 O O . VAL A 1 224 ? 9.358 -3.862 6.674 1.00 98.19 224 VAL A O 1
ATOM 1782 N N . ARG A 1 225 ? 7.596 -3.042 7.793 1.00 98.31 225 ARG A N 1
ATOM 1783 C CA . ARG A 1 225 ? 7.196 -2.118 6.722 1.00 98.31 225 ARG A CA 1
ATOM 1784 C C . ARG A 1 225 ? 8.234 -1.028 6.464 1.00 98.31 225 ARG A C 1
ATOM 1786 O O . ARG A 1 225 ? 8.692 -0.900 5.333 1.00 98.31 225 ARG A O 1
ATOM 1793 N N . ALA A 1 226 ? 8.603 -0.235 7.471 1.00 98.06 226 ALA A N 1
ATOM 1794 C CA . ALA A 1 226 ? 9.498 0.903 7.259 1.00 98.06 226 ALA A CA 1
ATOM 1795 C C . ALA A 1 226 ? 10.885 0.485 6.736 1.00 98.06 226 ALA A C 1
ATOM 1797 O O . ALA A 1 226 ? 11.310 1.057 5.729 1.00 98.06 226 ALA A O 1
ATOM 1798 N N . PRO A 1 227 ? 11.559 -0.545 7.295 1.00 98.50 227 PRO A N 1
ATOM 1799 C CA . PRO A 1 227 ? 12.842 -1.001 6.765 1.00 98.50 227 PRO A CA 1
ATOM 1800 C C . PRO A 1 227 ? 12.750 -1.459 5.307 1.00 98.50 227 PRO A C 1
ATOM 1802 O O . PRO A 1 227 ? 13.607 -1.107 4.500 1.00 98.50 227 PRO A O 1
ATOM 1805 N N . ALA A 1 228 ? 11.689 -2.184 4.936 1.00 98.31 228 ALA A N 1
ATOM 1806 C CA . ALA A 1 228 ? 11.505 -2.652 3.566 1.00 98.31 228 ALA A CA 1
ATOM 1807 C C . ALA A 1 228 ? 11.220 -1.512 2.572 1.00 98.31 228 ALA A C 1
ATOM 1809 O O . ALA A 1 228 ? 11.692 -1.555 1.435 1.00 98.31 228 ALA A O 1
ATOM 1810 N N . LEU A 1 229 ? 10.493 -0.466 2.978 1.00 98.00 229 LEU A N 1
ATOM 1811 C CA . LEU A 1 229 ? 10.248 0.700 2.120 1.00 98.00 229 LEU A CA 1
ATOM 1812 C C . LEU A 1 229 ? 11.490 1.585 1.961 1.00 98.00 229 LEU A C 1
ATOM 1814 O O . LEU A 1 229 ? 11.744 2.093 0.869 1.00 98.00 229 LEU A O 1
ATOM 1818 N N . VAL A 1 230 ? 12.324 1.693 2.998 1.00 98.19 230 VAL A N 1
ATOM 1819 C CA . VAL A 1 230 ? 13.653 2.312 2.877 1.00 98.19 230 VAL A CA 1
ATOM 1820 C C . VAL A 1 230 ? 14.552 1.477 1.959 1.00 98.19 230 VAL A C 1
ATOM 1822 O O . VAL A 1 230 ? 15.182 2.028 1.057 1.00 98.19 230 VAL A O 1
ATOM 1825 N N . ALA A 1 231 ? 14.559 0.149 2.109 1.00 98.06 231 ALA A N 1
ATOM 1826 C CA . ALA A 1 231 ? 15.294 -0.747 1.217 1.00 98.06 231 ALA A CA 1
ATOM 1827 C C . ALA A 1 231 ? 14.813 -0.627 -0.237 1.00 98.06 231 ALA A C 1
ATOM 1829 O O . ALA A 1 231 ? 15.635 -0.570 -1.144 1.00 98.06 231 ALA A O 1
ATOM 1830 N N . THR A 1 232 ? 13.503 -0.499 -0.464 1.00 97.69 232 THR A N 1
ATOM 1831 C CA . THR A 1 232 ? 12.924 -0.254 -1.796 1.00 97.69 232 THR A CA 1
ATOM 1832 C C . THR A 1 232 ? 13.507 1.009 -2.428 1.00 97.69 232 THR A C 1
ATOM 1834 O O . THR A 1 232 ? 13.908 0.981 -3.590 1.00 97.69 232 THR A O 1
ATOM 1837 N N . ALA A 1 233 ? 13.609 2.105 -1.667 1.00 97.19 233 ALA A N 1
ATOM 1838 C CA . ALA A 1 233 ? 14.206 3.344 -2.157 1.00 97.19 233 ALA A CA 1
ATOM 1839 C C . ALA A 1 233 ? 15.691 3.160 -2.529 1.00 97.19 233 ALA A C 1
ATOM 1841 O O . ALA A 1 233 ? 16.130 3.629 -3.576 1.00 97.19 233 ALA A O 1
ATOM 1842 N N . VAL A 1 234 ? 16.462 2.419 -1.728 1.00 97.44 234 VAL A N 1
ATOM 1843 C CA . VAL A 1 234 ? 17.871 2.113 -2.038 1.00 97.44 234 VAL A CA 1
ATOM 1844 C C . VAL A 1 234 ? 17.993 1.230 -3.286 1.00 97.44 234 VAL A C 1
ATOM 1846 O O . VAL A 1 234 ? 18.790 1.520 -4.178 1.00 97.44 234 VAL A O 1
ATOM 1849 N N . LEU A 1 235 ? 17.179 0.180 -3.392 1.00 97.44 235 LEU A N 1
ATOM 1850 C CA . LEU A 1 235 ? 17.178 -0.743 -4.529 1.00 97.44 235 LEU A CA 1
ATOM 1851 C C . LEU A 1 235 ? 16.773 -0.046 -5.832 1.00 97.44 235 LEU A C 1
ATOM 1853 O O . LEU A 1 235 ? 17.378 -0.296 -6.870 1.00 97.44 235 LEU A O 1
ATOM 1857 N N . ALA A 1 236 ? 15.824 0.887 -5.782 1.00 96.12 236 ALA A N 1
ATOM 1858 C CA . ALA A 1 236 ? 15.445 1.693 -6.939 1.00 96.12 236 ALA A CA 1
ATOM 1859 C C . ALA A 1 236 ? 16.604 2.586 -7.415 1.00 96.12 236 ALA A C 1
ATOM 1861 O O . ALA A 1 236 ? 16.806 2.752 -8.620 1.00 96.12 236 ALA A O 1
ATOM 1862 N N . LYS A 1 237 ? 17.428 3.111 -6.496 1.00 95.25 237 LYS A N 1
ATOM 1863 C CA . LYS A 1 237 ? 18.631 3.872 -6.866 1.00 95.25 237 LYS A CA 1
ATOM 1864 C C . LYS A 1 237 ? 19.652 2.984 -7.574 1.00 95.25 237 LYS A C 1
ATOM 1866 O O . LYS A 1 237 ? 20.241 3.413 -8.566 1.00 95.25 237 LYS A O 1
ATOM 1871 N N . ILE A 1 238 ? 19.837 1.760 -7.083 1.00 96.75 238 ILE A N 1
ATOM 1872 C CA . ILE A 1 238 ? 20.713 0.758 -7.700 1.00 96.75 238 ILE A CA 1
ATOM 1873 C C . ILE A 1 238 ? 20.184 0.377 -9.091 1.00 96.75 238 ILE A C 1
ATOM 1875 O O . ILE A 1 238 ? 20.943 0.385 -10.054 1.00 96.75 238 ILE A O 1
ATOM 1879 N N . GLN A 1 239 ? 18.878 0.140 -9.231 1.00 96.19 239 GLN A N 1
ATOM 1880 C CA . GLN A 1 239 ? 18.226 -0.161 -10.509 1.00 96.19 239 GLN A CA 1
ATOM 1881 C C . GLN A 1 239 ? 18.461 0.927 -11.565 1.00 96.19 239 GLN A C 1
ATOM 1883 O O . GLN A 1 239 ? 18.778 0.602 -12.707 1.00 96.19 239 GLN A O 1
ATOM 1888 N N . VAL A 1 240 ? 18.351 2.212 -11.201 1.00 94.00 240 VAL A N 1
ATOM 1889 C CA . VAL A 1 240 ? 18.652 3.326 -12.124 1.00 94.00 240 VAL A CA 1
ATOM 1890 C C . VAL A 1 240 ? 20.090 3.255 -12.644 1.00 94.00 240 VAL A C 1
ATOM 1892 O O . VAL A 1 240 ? 20.333 3.591 -13.798 1.00 94.00 240 VAL A O 1
ATOM 1895 N N . HIS A 1 241 ? 21.039 2.809 -11.819 1.00 94.38 241 HIS A N 1
ATOM 1896 C CA . HIS A 1 241 ? 22.429 2.646 -12.238 1.00 94.38 241 HIS A CA 1
ATOM 1897 C C . HIS A 1 241 ? 22.638 1.411 -13.128 1.00 94.38 241 HIS A C 1
ATOM 1899 O O . HIS A 1 241 ? 23.378 1.487 -14.104 1.00 94.38 241 HIS A O 1
ATOM 1905 N N . LEU A 1 242 ? 21.975 0.293 -12.814 1.00 95.94 242 LEU A N 1
ATOM 1906 C CA . LEU A 1 242 ? 22.129 -0.967 -13.548 1.00 95.94 242 LEU A CA 1
ATOM 1907 C C . LEU A 1 242 ? 21.470 -0.946 -14.934 1.00 95.94 242 LEU A C 1
ATOM 1909 O O . LEU A 1 242 ? 22.008 -1.526 -15.871 1.00 95.94 242 LEU A O 1
ATOM 1913 N N . GLN A 1 243 ? 20.329 -0.275 -15.092 1.00 92.31 243 GLN A N 1
ATOM 1914 C CA . GLN A 1 243 ? 19.571 -0.246 -16.351 1.00 92.31 243 GLN A CA 1
ATOM 1915 C C . GLN A 1 243 ? 20.073 0.808 -17.354 1.00 92.31 243 GLN A C 1
ATOM 1917 O O . GLN A 1 243 ? 19.262 1.395 -18.059 1.00 92.31 243 GLN A O 1
ATOM 1922 N N . GLY A 1 244 ? 21.377 1.104 -17.386 1.00 88.12 244 GLY A N 1
ATOM 1923 C CA . GLY A 1 244 ? 21.969 2.232 -18.124 1.00 88.12 244 GLY A CA 1
ATOM 1924 C C . GLY A 1 244 ? 21.310 2.572 -19.475 1.00 88.12 244 GLY A C 1
ATOM 1925 O O . GLY A 1 244 ? 20.917 1.695 -20.235 1.00 88.12 244 GLY A O 1
ATOM 1926 N N . GLY A 1 245 ? 21.192 3.870 -19.780 1.00 87.62 245 GLY A N 1
ATOM 1927 C CA . GLY A 1 245 ? 20.461 4.350 -20.964 1.00 87.62 245 GLY A CA 1
ATOM 1928 C C . GLY A 1 245 ? 18.977 4.653 -20.719 1.00 87.62 245 GLY A C 1
ATOM 1929 O O . GLY A 1 245 ? 18.257 4.968 -21.662 1.00 87.62 245 GLY A O 1
ATOM 1930 N N . VAL A 1 246 ? 18.519 4.611 -19.462 1.00 87.00 246 VAL A N 1
ATOM 1931 C CA . VAL A 1 246 ? 17.168 5.048 -19.078 1.00 87.00 246 VAL A CA 1
ATOM 1932 C C . VAL A 1 246 ? 16.959 6.532 -19.434 1.00 87.00 246 VAL A C 1
ATOM 1934 O O . VAL A 1 246 ? 17.779 7.366 -19.033 1.00 87.00 246 VAL A O 1
ATOM 1937 N N . PRO A 1 247 ? 15.854 6.907 -20.110 1.00 88.31 247 PRO A N 1
ATOM 1938 C CA . PRO A 1 247 ? 15.526 8.306 -20.363 1.00 88.31 247 PRO A CA 1
ATOM 1939 C C . PRO A 1 247 ? 15.505 9.141 -19.075 1.00 88.31 247 PRO A C 1
ATOM 1941 O O . PRO A 1 247 ? 15.068 8.679 -18.015 1.00 88.31 247 PRO A O 1
ATOM 1944 N N . ALA A 1 248 ? 15.933 10.403 -19.166 1.00 88.88 248 ALA A N 1
ATOM 1945 C CA . ALA A 1 248 ? 16.029 11.291 -18.005 1.00 88.88 248 ALA A CA 1
ATOM 1946 C C . ALA A 1 248 ? 14.696 11.413 -17.245 1.00 88.88 248 ALA A C 1
ATOM 1948 O O . ALA A 1 248 ? 14.685 11.373 -16.018 1.00 88.88 248 ALA A O 1
ATOM 1949 N N . TRP A 1 249 ? 13.569 11.472 -17.961 1.00 86.44 249 TRP A N 1
ATOM 1950 C CA . TRP A 1 249 ? 12.243 11.584 -17.352 1.00 86.44 249 TRP A CA 1
ATOM 1951 C C . TRP A 1 249 ? 11.851 10.339 -16.534 1.00 86.44 249 TRP A C 1
ATOM 1953 O O . TRP A 1 249 ? 11.338 10.487 -15.426 1.00 86.44 249 TRP A O 1
ATOM 1963 N N . VAL A 1 250 ? 12.150 9.120 -17.011 1.00 88.00 250 VAL A N 1
ATOM 1964 C CA . VAL A 1 250 ? 11.907 7.870 -16.257 1.00 88.00 250 VAL A CA 1
ATOM 1965 C C . VAL A 1 250 ? 12.770 7.856 -14.998 1.00 88.00 250 VAL A C 1
ATOM 1967 O O . VAL A 1 250 ? 12.296 7.517 -13.914 1.00 88.00 250 VAL A O 1
ATOM 1970 N N . SER A 1 251 ? 14.028 8.293 -15.113 1.00 91.56 251 SER A N 1
ATOM 1971 C CA . SER A 1 251 ? 14.924 8.433 -13.962 1.00 91.56 251 SER A CA 1
ATOM 1972 C C . SER A 1 251 ? 14.367 9.419 -12.928 1.00 91.56 251 SER A C 1
ATOM 1974 O O . SER A 1 251 ? 14.378 9.120 -11.734 1.00 91.56 251 SER A O 1
ATOM 1976 N N . THR A 1 252 ? 13.809 10.553 -13.363 1.00 91.12 252 THR A N 1
ATOM 1977 C CA . THR A 1 252 ? 13.125 11.511 -12.480 1.00 91.12 252 THR A CA 1
ATOM 1978 C C . THR A 1 252 ? 11.909 10.886 -11.796 1.00 91.12 252 THR A C 1
ATOM 1980 O O . THR A 1 252 ? 11.776 11.004 -10.578 1.00 91.12 252 THR A O 1
ATOM 1983 N N . VAL A 1 253 ? 11.053 10.175 -12.538 1.00 90.88 253 VAL A N 1
ATOM 1984 C CA . VAL A 1 253 ? 9.887 9.467 -11.979 1.00 90.88 253 VAL A CA 1
ATOM 1985 C C . VAL A 1 253 ? 10.321 8.472 -10.903 1.00 90.88 253 VAL A C 1
ATOM 1987 O O . VAL A 1 253 ? 9.758 8.469 -9.810 1.00 90.88 253 VAL A O 1
ATOM 1990 N N . ARG A 1 254 ? 11.369 7.681 -11.158 1.00 93.69 254 ARG A N 1
ATOM 1991 C CA . ARG A 1 254 ? 11.925 6.745 -10.170 1.00 93.69 254 ARG A CA 1
ATOM 1992 C C . ARG A 1 254 ? 12.445 7.456 -8.929 1.00 93.69 254 ARG A C 1
ATOM 1994 O O . ARG A 1 254 ? 12.172 6.998 -7.827 1.00 93.69 254 ARG A O 1
ATOM 2001 N N . VAL A 1 255 ? 13.137 8.587 -9.074 1.00 93.94 255 VAL A N 1
ATOM 2002 C CA . VAL A 1 255 ? 13.598 9.389 -7.925 1.00 93.94 255 VAL A CA 1
ATOM 2003 C C . VAL A 1 255 ? 12.441 9.871 -7.065 1.00 93.94 255 VAL A C 1
ATOM 2005 O O . VAL A 1 255 ? 12.493 9.746 -5.842 1.00 93.94 255 VAL A O 1
ATOM 2008 N N . LEU A 1 256 ? 11.370 10.348 -7.685 1.00 94.31 256 LEU A N 1
ATOM 2009 C CA . LEU A 1 256 ? 10.175 10.752 -6.955 1.00 94.31 256 LEU A CA 1
ATOM 2010 C C . LEU A 1 256 ? 9.501 9.562 -6.253 1.00 94.31 256 LEU A C 1
ATOM 2012 O O . LEU A 1 256 ? 9.111 9.689 -5.094 1.00 94.31 256 LEU A O 1
ATOM 2016 N N . LEU A 1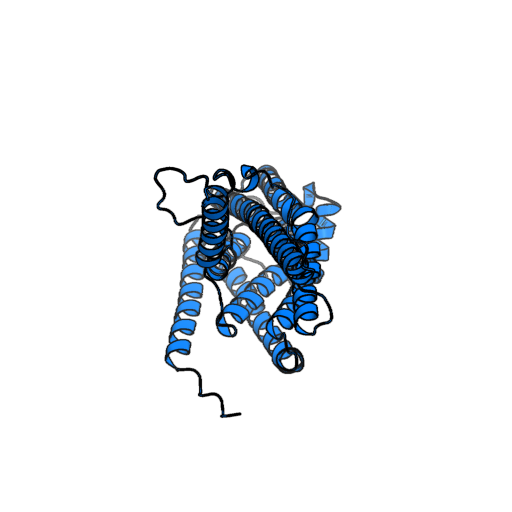 257 ? 9.431 8.391 -6.896 1.00 94.62 257 LEU A N 1
ATOM 2017 C CA . LEU A 1 257 ? 8.923 7.162 -6.275 1.00 94.62 257 LEU A CA 1
ATOM 2018 C C . LEU A 1 257 ? 9.779 6.701 -5.086 1.00 94.62 257 LEU A C 1
ATOM 2020 O O . LEU A 1 257 ? 9.224 6.257 -4.084 1.00 94.62 257 LEU A O 1
ATOM 2024 N N . MET A 1 258 ? 11.107 6.844 -5.160 1.00 94.62 258 MET A N 1
ATOM 2025 C CA . MET A 1 258 ? 12.017 6.560 -4.041 1.00 94.62 258 MET A CA 1
ATOM 2026 C C . MET A 1 258 ? 11.714 7.446 -2.835 1.00 94.62 258 MET A C 1
ATOM 2028 O O . MET A 1 258 ? 11.576 6.947 -1.718 1.00 94.62 258 MET A O 1
ATOM 2032 N N . ILE A 1 259 ? 11.579 8.755 -3.069 1.00 95.69 259 ILE A N 1
ATOM 2033 C CA . ILE A 1 259 ? 11.240 9.725 -2.023 1.00 95.69 259 ILE A CA 1
ATOM 2034 C C . ILE A 1 259 ? 9.875 9.383 -1.427 1.00 95.69 259 ILE A C 1
ATOM 2036 O O . ILE A 1 259 ? 9.736 9.337 -0.208 1.00 95.69 259 ILE A O 1
ATOM 2040 N N . LEU A 1 260 ? 8.883 9.090 -2.271 1.00 94.69 260 LEU A N 1
ATOM 2041 C CA . LEU A 1 260 ? 7.528 8.778 -1.834 1.00 94.69 260 LEU A CA 1
ATOM 2042 C C . LEU A 1 260 ? 7.466 7.484 -1.009 1.00 94.69 260 LEU A C 1
ATOM 2044 O O . LEU A 1 260 ? 6.808 7.461 0.030 1.00 94.69 260 LEU A O 1
ATOM 2048 N N . ALA A 1 261 ? 8.171 6.428 -1.425 1.00 95.31 261 ALA A N 1
ATOM 2049 C CA . ALA A 1 261 ? 8.241 5.164 -0.692 1.00 95.31 261 ALA A CA 1
ATOM 2050 C C . ALA A 1 261 ? 8.937 5.334 0.668 1.00 95.31 261 ALA A C 1
ATOM 2052 O O . ALA A 1 261 ? 8.396 4.908 1.692 1.00 95.31 261 ALA A O 1
ATOM 2053 N N . GLY A 1 262 ? 10.092 6.010 0.693 1.00 96.31 262 GLY A N 1
ATOM 2054 C CA . GLY A 1 262 ? 10.832 6.293 1.924 1.00 96.31 262 GLY A CA 1
ATOM 2055 C C . GLY A 1 262 ? 10.036 7.171 2.891 1.00 96.31 262 GLY A C 1
ATOM 2056 O O . GLY A 1 262 ? 9.904 6.831 4.068 1.00 96.31 262 GLY A O 1
ATOM 2057 N N . TRP A 1 263 ? 9.432 8.251 2.385 1.00 95.62 263 TRP A N 1
ATOM 2058 C CA . TRP A 1 263 ? 8.546 9.113 3.165 1.00 95.62 263 TRP A CA 1
ATOM 2059 C C . TRP A 1 263 ? 7.366 8.325 3.731 1.00 95.62 263 TRP A C 1
ATOM 2061 O O . TRP A 1 263 ? 7.129 8.394 4.932 1.00 95.62 263 TRP A O 1
ATOM 2071 N N . ASN A 1 264 ? 6.671 7.523 2.914 1.00 94.94 264 ASN A N 1
ATOM 2072 C CA . ASN A 1 264 ? 5.530 6.728 3.367 1.00 94.94 264 ASN A CA 1
ATOM 2073 C C . ASN A 1 264 ? 5.922 5.780 4.512 1.00 94.94 264 ASN A C 1
ATOM 2075 O O . ASN A 1 264 ? 5.251 5.752 5.541 1.00 94.94 264 ASN A O 1
ATOM 2079 N N . GLY A 1 265 ? 7.025 5.040 4.363 1.00 95.62 265 GLY A N 1
ATOM 2080 C CA . GLY A 1 265 ? 7.491 4.111 5.392 1.00 95.62 265 GLY A CA 1
ATOM 2081 C C . GLY A 1 265 ? 7.814 4.794 6.718 1.00 95.62 265 GLY A C 1
ATOM 2082 O O . GLY A 1 265 ? 7.319 4.367 7.760 1.00 95.62 265 GLY A O 1
ATOM 2083 N N . LEU A 1 266 ? 8.599 5.871 6.682 1.00 97.38 266 LEU A N 1
ATOM 2084 C CA . LEU A 1 266 ? 9.041 6.571 7.890 1.00 97.38 266 LEU A CA 1
ATOM 2085 C C . LEU A 1 266 ? 7.903 7.349 8.560 1.00 97.38 266 LEU A C 1
ATOM 2087 O O . LEU A 1 266 ? 7.710 7.241 9.770 1.00 97.38 266 LEU A O 1
ATOM 2091 N N . PHE A 1 267 ? 7.110 8.076 7.773 1.00 95.31 267 PHE A N 1
ATOM 2092 C CA . PHE A 1 267 ? 6.015 8.902 8.274 1.00 95.31 267 PHE A CA 1
ATOM 2093 C C . PHE A 1 267 ? 4.929 8.064 8.961 1.00 95.31 267 PHE A C 1
ATOM 2095 O O . PHE A 1 267 ? 4.492 8.386 10.067 1.00 95.31 267 PHE A O 1
ATOM 2102 N N . PHE A 1 268 ? 4.487 6.963 8.340 1.00 93.88 268 PHE A N 1
ATOM 2103 C CA . PHE A 1 268 ? 3.464 6.114 8.955 1.00 93.88 268 PHE A CA 1
ATOM 2104 C C . PHE A 1 268 ? 4.004 5.333 10.155 1.00 93.88 268 PHE A C 1
ATOM 2106 O O . PHE A 1 268 ? 3.277 5.172 11.135 1.00 93.88 268 PHE A O 1
ATOM 2113 N N . MET A 1 269 ? 5.278 4.927 10.140 1.00 97.25 269 MET A N 1
ATOM 2114 C CA . MET A 1 269 ? 5.916 4.326 11.311 1.00 97.25 269 MET A CA 1
ATOM 2115 C C . MET A 1 269 ? 5.889 5.270 12.514 1.00 97.25 269 MET A C 1
ATOM 2117 O O . MET A 1 269 ? 5.427 4.870 13.583 1.00 97.25 269 MET A O 1
ATOM 2121 N N . GLU A 1 270 ? 6.329 6.518 12.343 1.00 97.31 270 GLU A N 1
ATOM 2122 C CA . GLU A 1 270 ? 6.319 7.522 13.411 1.00 97.31 270 GLU A CA 1
ATOM 2123 C C . GLU A 1 270 ? 4.906 7.715 13.981 1.00 97.31 270 GLU A C 1
ATOM 2125 O O . GLU A 1 270 ? 4.704 7.681 15.197 1.00 97.31 270 GLU A O 1
ATOM 2130 N N . ARG A 1 271 ? 3.897 7.822 13.107 1.00 93.50 271 ARG A N 1
ATOM 2131 C CA . ARG A 1 271 ? 2.497 7.973 13.527 1.00 93.50 271 ARG A CA 1
ATOM 2132 C C . ARG A 1 271 ? 1.985 6.788 14.335 1.00 93.50 271 ARG A C 1
ATOM 2134 O O . ARG A 1 271 ? 1.323 6.998 15.350 1.00 93.50 271 ARG A O 1
ATOM 2141 N N . VAL A 1 272 ? 2.256 5.557 13.901 1.00 94.75 272 VAL A N 1
ATOM 2142 C CA . VAL A 1 272 ? 1.786 4.355 14.607 1.00 94.75 272 VAL A CA 1
ATOM 2143 C C . VAL A 1 272 ? 2.486 4.218 15.962 1.00 94.75 272 VAL A C 1
ATOM 2145 O O . VAL A 1 272 ? 1.827 3.917 16.960 1.00 94.75 272 VAL A O 1
ATOM 2148 N N . VAL A 1 273 ? 3.790 4.510 16.031 1.00 97.12 273 VAL A N 1
ATOM 2149 C CA . VAL A 1 273 ? 4.550 4.544 17.291 1.00 97.12 273 VAL A CA 1
ATOM 2150 C C . VAL A 1 273 ? 3.962 5.583 18.246 1.00 97.12 273 VAL A C 1
ATOM 2152 O O . VAL A 1 273 ? 3.596 5.232 19.370 1.00 97.12 273 VAL A O 1
ATOM 2155 N N . GLY A 1 274 ? 3.801 6.831 17.799 1.00 93.81 274 GLY A N 1
ATOM 2156 C CA . GLY A 1 274 ? 3.232 7.906 18.613 1.00 93.81 274 G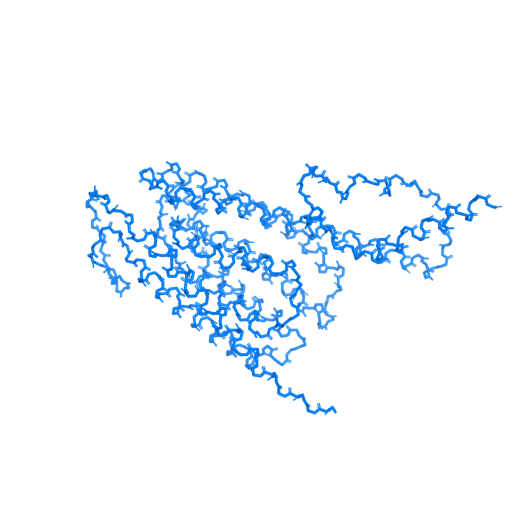LY A CA 1
ATOM 2157 C C . GLY A 1 274 ? 1.826 7.576 19.120 1.00 93.81 274 GLY A C 1
ATOM 2158 O O . GLY A 1 274 ? 1.550 7.702 20.312 1.00 93.81 274 GLY A O 1
ATOM 2159 N N . ASN A 1 275 ? 0.959 7.057 18.244 1.00 91.56 275 ASN A N 1
ATOM 2160 C CA . ASN A 1 275 ? -0.404 6.652 18.596 1.00 91.56 275 ASN A CA 1
ATOM 2161 C C . ASN A 1 275 ? -0.425 5.577 19.695 1.00 91.56 275 ASN A C 1
ATOM 2163 O O . ASN A 1 275 ? -1.181 5.690 20.658 1.00 91.56 275 ASN A O 1
ATOM 2167 N N . TYR A 1 276 ? 0.434 4.555 19.595 1.00 96.00 276 TYR A N 1
ATOM 2168 C CA . TYR A 1 276 ? 0.540 3.522 20.628 1.00 96.00 276 TYR A CA 1
ATOM 2169 C C . TYR A 1 276 ? 0.924 4.111 21.991 1.00 96.00 276 TYR A C 1
ATOM 2171 O O . TYR A 1 276 ? 0.275 3.811 22.993 1.00 96.00 276 TYR A O 1
ATOM 2179 N N . HIS A 1 277 ? 1.958 4.955 22.040 1.00 95.56 277 HIS A N 1
ATOM 2180 C CA . HIS A 1 277 ? 2.453 5.506 23.303 1.00 95.56 277 HIS A CA 1
ATOM 2181 C C . HIS A 1 277 ? 1.441 6.442 23.974 1.00 95.56 277 HIS A C 1
ATOM 2183 O O . HIS A 1 277 ? 1.261 6.353 25.190 1.00 95.56 277 HIS A O 1
ATOM 2189 N N . VAL A 1 278 ? 0.729 7.264 23.196 1.00 92.69 278 VAL A N 1
ATOM 2190 C CA . VAL A 1 278 ? -0.344 8.129 23.710 1.00 92.69 278 VAL A CA 1
ATOM 2191 C C . VAL A 1 278 ? -1.496 7.295 24.278 1.00 92.69 278 VAL A C 1
ATOM 2193 O O . VAL A 1 278 ? -1.921 7.536 25.407 1.00 92.69 278 VAL A O 1
ATOM 2196 N N . CYS A 1 279 ? -1.979 6.278 23.555 1.00 90.88 279 CYS A N 1
ATOM 2197 C CA . CYS A 1 279 ? -3.061 5.421 24.051 1.00 90.88 279 CYS A CA 1
ATOM 2198 C C . CYS A 1 279 ? -2.652 4.619 25.296 1.00 90.88 279 CYS A C 1
ATOM 2200 O O . CYS A 1 279 ? -3.416 4.559 26.255 1.00 90.88 279 CYS A O 1
ATOM 2202 N N . ALA A 1 280 ? -1.438 4.059 25.315 1.00 93.00 280 ALA A N 1
ATOM 2203 C CA . ALA A 1 280 ? -0.915 3.327 26.470 1.00 93.00 280 ALA A CA 1
ATOM 2204 C C . ALA A 1 280 ? -0.745 4.227 27.705 1.00 93.00 280 ALA A C 1
ATOM 2206 O O . ALA A 1 280 ? -0.902 3.784 28.841 1.00 93.00 280 ALA A O 1
ATOM 2207 N N . TYR A 1 281 ? -0.383 5.497 27.506 1.00 92.62 281 TYR A N 1
ATOM 2208 C CA . TYR A 1 281 ? -0.318 6.469 28.592 1.00 92.62 281 TYR A CA 1
ATOM 2209 C C . TYR A 1 281 ? -1.709 6.760 29.167 1.00 92.62 281 TYR A C 1
ATOM 2211 O O . TYR A 1 281 ? -1.888 6.624 30.377 1.00 92.62 281 TYR A O 1
ATOM 2219 N N . LYS A 1 282 ? -2.688 7.078 28.307 1.00 89.94 282 LYS A N 1
ATOM 2220 C CA . LYS A 1 282 ? -4.074 7.358 28.719 1.00 89.94 282 LYS A CA 1
ATOM 2221 C C . LYS A 1 282 ? -4.681 6.197 29.511 1.00 89.94 282 LYS A C 1
ATOM 2223 O O . LYS A 1 282 ? -5.186 6.412 30.604 1.00 89.94 282 LYS A O 1
ATOM 2228 N N . GLU A 1 283 ? -4.529 4.962 29.032 1.00 91.81 283 GLU A N 1
ATOM 2229 C CA . GLU A 1 283 ? -5.058 3.785 29.734 1.00 91.81 283 GLU A CA 1
ATOM 2230 C C . GLU A 1 283 ? -4.441 3.606 31.132 1.00 91.81 283 GLU A C 1
ATOM 2232 O O . GLU A 1 283 ? -5.155 3.362 32.104 1.00 91.81 283 GLU A O 1
ATOM 2237 N N . ARG A 1 284 ? -3.121 3.786 31.276 1.00 90.62 284 ARG A N 1
ATOM 2238 C CA . ARG A 1 284 ? -2.460 3.713 32.592 1.00 90.62 284 ARG A CA 1
ATOM 2239 C C . ARG A 1 284 ? -2.921 4.818 33.537 1.00 90.62 284 ARG A C 1
ATOM 2241 O O . ARG A 1 284 ? -3.067 4.564 34.731 1.00 90.62 284 ARG A O 1
ATOM 2248 N N . HIS A 1 285 ? -3.133 6.024 33.017 1.00 89.00 285 HIS A N 1
ATOM 2249 C CA . HIS A 1 285 ? -3.656 7.138 33.799 1.00 89.00 285 HIS A CA 1
ATOM 2250 C C . HIS A 1 285 ? -5.085 6.850 34.289 1.00 89.00 285 HIS A C 1
ATOM 2252 O O . HIS A 1 285 ? -5.381 7.032 35.470 1.00 89.00 285 HIS A O 1
ATOM 2258 N N . ASP A 1 286 ? -5.940 6.302 33.424 1.00 89.25 286 ASP A N 1
ATOM 2259 C CA . ASP A 1 286 ? -7.316 5.927 33.762 1.00 89.25 286 ASP A CA 1
ATOM 2260 C C . ASP A 1 286 ? -7.395 4.776 34.776 1.00 89.25 286 ASP A C 1
ATOM 2262 O O . ASP A 1 286 ? -8.311 4.722 35.595 1.00 89.25 286 ASP A O 1
ATOM 2266 N N . LEU A 1 287 ? -6.441 3.842 34.747 1.00 89.69 287 LEU A N 1
ATOM 2267 C CA . LEU A 1 287 ? -6.356 2.772 35.744 1.00 89.69 287 LEU A CA 1
ATOM 2268 C C . LEU A 1 287 ? -5.940 3.304 37.120 1.00 89.69 287 LEU A C 1
ATOM 2270 O O . LEU A 1 287 ? -6.528 2.904 38.124 1.00 89.69 287 LEU A O 1
ATOM 2274 N N . ARG A 1 288 ? -4.978 4.236 37.170 1.00 88.44 288 ARG A N 1
ATOM 2275 C CA . ARG A 1 288 ? -4.542 4.884 38.420 1.00 88.44 288 ARG A CA 1
ATOM 2276 C C . ARG A 1 288 ? -5.630 5.760 39.035 1.00 88.44 288 ARG A C 1
ATOM 2278 O O . ARG A 1 288 ? -5.829 5.742 40.244 1.00 88.44 288 ARG A O 1
ATOM 2285 N N . SER A 1 289 ? -6.371 6.503 38.212 1.00 88.56 289 SER A N 1
ATOM 2286 C CA . SER A 1 289 ? -7.477 7.327 38.713 1.00 88.56 289 SER A CA 1
ATOM 2287 C C . SER A 1 289 ? -8.594 6.473 39.324 1.00 88.56 289 SER A C 1
ATOM 2289 O O . SER A 1 289 ? -9.181 6.859 40.333 1.00 88.56 289 SER A O 1
ATOM 2291 N N . LYS A 1 290 ? -8.842 5.277 38.770 1.00 91.56 290 LYS A N 1
ATOM 2292 C CA . LYS A 1 290 ? -9.814 4.309 39.300 1.00 91.56 290 LYS A CA 1
ATOM 2293 C C . LYS A 1 290 ? -9.329 3.552 40.536 1.00 91.56 290 LYS A C 1
ATOM 2295 O O . LYS A 1 290 ? -10.166 3.176 41.350 1.00 91.56 290 LYS A O 1
ATOM 2300 N N . SER A 1 291 ? -8.023 3.312 40.690 1.00 92.50 291 SER A N 1
ATOM 2301 C CA . SER A 1 291 ? -7.481 2.602 41.860 1.00 92.50 291 SER A CA 1
ATOM 2302 C C . SER A 1 291 ? -7.474 3.451 43.135 1.00 92.50 291 SER A C 1
ATOM 2304 O O . SER A 1 291 ? -7.248 2.916 44.216 1.00 92.50 291 SER A O 1
ATOM 2306 N N . GLY A 1 292 ? -7.729 4.761 43.032 1.00 87.44 292 GLY A N 1
ATOM 2307 C CA . GLY A 1 292 ? -7.661 5.673 44.173 1.00 87.44 292 GLY A CA 1
ATOM 2308 C C . GLY A 1 292 ? -6.235 5.898 44.683 1.00 87.44 292 GLY A C 1
ATOM 2309 O O . GLY A 1 292 ? -6.061 6.535 45.722 1.00 87.44 292 GLY A O 1
ATOM 2310 N N . GLU A 1 293 ? -5.212 5.419 43.962 1.00 79.75 293 GLU A N 1
ATOM 2311 C CA . GLU A 1 293 ? -3.823 5.792 44.217 1.00 79.75 293 GLU A CA 1
ATOM 2312 C C . GLU A 1 293 ? -3.661 7.279 43.899 1.00 79.75 293 GLU A C 1
ATOM 2314 O O . GLU A 1 293 ? -3.469 7.687 42.751 1.00 79.75 293 GLU A O 1
ATOM 2319 N N . GLN A 1 294 ? -3.744 8.113 44.937 1.00 61.19 294 GLN A N 1
ATOM 2320 C CA . GLN A 1 294 ? -3.238 9.475 44.866 1.00 61.19 294 GLN A CA 1
ATOM 2321 C C . GLN A 1 294 ? -1.766 9.387 44.467 1.00 61.19 294 GLN A C 1
ATOM 2323 O O . GLN A 1 294 ? -0.943 8.863 45.214 1.00 61.19 294 GLN A O 1
ATOM 2328 N N . SER A 1 295 ? -1.456 9.863 43.261 1.00 57.75 295 SER A N 1
ATOM 2329 C CA . SER A 1 295 ? -0.102 9.914 42.716 1.00 57.75 295 SER A CA 1
ATOM 2330 C C . SER A 1 295 ? 0.774 10.805 43.598 1.00 57.75 295 SER A C 1
ATOM 2332 O O . SER A 1 295 ? 0.916 11.995 43.343 1.00 57.75 295 SER A O 1
ATOM 2334 N N . SER A 1 296 ? 1.365 10.229 44.644 1.00 56.03 296 SER A N 1
ATOM 2335 C CA . SER A 1 296 ? 2.381 10.866 45.486 1.00 56.03 296 SER A CA 1
ATOM 2336 C C . SER A 1 296 ? 3.749 10.918 44.803 1.00 56.03 296 SER A C 1
ATOM 2338 O O . SER A 1 296 ? 4.681 11.513 45.333 1.00 56.03 296 SER A O 1
ATOM 2340 N N . THR A 1 297 ? 3.885 10.336 43.606 1.00 52.69 297 THR A N 1
ATOM 2341 C CA . THR A 1 297 ? 5.070 10.530 42.774 1.00 52.69 297 THR A CA 1
ATOM 2342 C C . THR A 1 297 ? 4.959 11.864 42.050 1.00 52.69 297 THR A C 1
ATOM 2344 O O . THR A 1 297 ? 4.252 12.018 41.058 1.00 52.69 297 THR A O 1
ATOM 2347 N N . GLU A 1 298 ? 5.657 12.838 42.619 1.00 48.59 298 GLU A N 1
ATOM 2348 C CA . GLU A 1 298 ? 6.204 14.019 41.969 1.00 48.59 298 GLU A CA 1
ATOM 2349 C C . GLU A 1 298 ? 6.854 13.604 40.637 1.00 48.59 298 GLU A C 1
ATOM 2351 O O . GLU A 1 298 ? 7.968 13.089 40.602 1.00 48.59 298 GLU A O 1
ATOM 2356 N N . TYR A 1 299 ? 6.106 13.711 39.536 1.00 52.31 299 TYR A N 1
ATOM 2357 C CA . TYR A 1 299 ? 6.651 13.464 38.206 1.00 52.31 299 TYR A CA 1
ATOM 2358 C C . TYR A 1 299 ? 7.340 14.725 37.700 1.00 52.31 299 TYR A C 1
ATOM 2360 O O . TYR A 1 299 ? 6.756 15.809 37.672 1.00 52.31 299 TYR A O 1
ATOM 2368 N N . ASP A 1 300 ? 8.586 14.515 37.297 1.00 45.62 300 ASP A N 1
ATOM 2369 C CA . ASP A 1 300 ? 9.450 15.423 36.565 1.00 45.62 300 ASP A CA 1
ATOM 2370 C C . ASP A 1 300 ? 8.731 15.900 35.285 1.00 45.62 300 ASP A C 1
ATOM 2372 O O . ASP A 1 300 ? 8.446 15.122 34.369 1.00 45.62 300 ASP A O 1
ATOM 2376 N N . GLU A 1 301 ? 8.379 17.188 35.250 1.00 47.47 301 GLU A N 1
ATOM 2377 C CA . GLU A 1 301 ? 7.694 17.889 34.149 1.00 47.47 301 GLU A CA 1
ATOM 2378 C C . GLU A 1 301 ? 8.500 17.911 32.832 1.00 47.47 301 GLU A C 1
ATOM 2380 O O . GLU A 1 301 ? 8.044 18.458 31.823 1.00 47.47 301 GLU A O 1
ATOM 2385 N N . THR A 1 302 ? 9.678 17.290 32.792 1.00 45.16 302 THR A N 1
ATOM 2386 C CA . THR A 1 302 ? 10.578 17.247 31.631 1.00 45.16 302 THR A CA 1
ATOM 2387 C C . THR A 1 302 ? 10.097 16.374 30.469 1.00 45.16 302 THR A C 1
ATOM 2389 O O . THR A 1 302 ? 10.597 16.527 29.359 1.00 45.16 302 THR A O 1
ATOM 2392 N N . TYR A 1 303 ? 9.084 15.512 30.632 1.00 41.22 303 TYR A N 1
ATOM 2393 C CA . TYR A 1 303 ? 8.446 14.864 29.464 1.00 41.22 303 TYR A CA 1
ATOM 2394 C C . TYR A 1 303 ? 7.344 15.725 28.819 1.00 41.22 303 TYR A C 1
ATOM 2396 O O . TYR A 1 303 ? 6.882 15.434 27.716 1.00 41.22 303 TYR A O 1
ATOM 2404 N N . THR A 1 304 ? 6.957 16.815 29.487 1.00 43.81 304 THR A N 1
ATOM 2405 C CA . THR A 1 304 ? 6.024 17.852 29.015 1.00 43.81 304 THR A CA 1
ATOM 2406 C C . THR A 1 304 ? 6.736 19.116 28.523 1.00 43.81 304 THR A C 1
ATOM 2408 O O . THR A 1 304 ? 6.092 20.122 28.233 1.00 43.81 304 THR A O 1
ATOM 2411 N N . THR A 1 305 ? 8.061 19.109 28.367 1.00 38.78 305 THR A N 1
ATOM 2412 C CA . THR A 1 305 ? 8.771 20.231 27.741 1.00 38.78 305 THR A CA 1
ATOM 2413 C C . THR A 1 305 ? 8.774 20.091 26.224 1.00 38.78 305 THR A C 1
ATOM 2415 O O . THR A 1 305 ? 9.564 19.338 25.673 1.00 38.78 305 THR A O 1
ATOM 2418 N N . LYS A 1 306 ? 7.849 20.825 25.586 1.00 41.38 306 LYS A N 1
ATOM 2419 C CA . LYS A 1 306 ? 7.905 21.613 24.326 1.00 41.38 306 LYS A CA 1
ATOM 2420 C C . LYS A 1 306 ? 8.708 21.154 23.090 1.00 41.38 306 LYS A C 1
ATOM 2422 O O . LYS A 1 306 ? 8.395 21.627 22.004 1.00 41.38 306 LYS A O 1
ATOM 2427 N N . GLU A 1 307 ? 9.696 20.277 23.181 1.00 39.25 307 GLU A N 1
ATOM 2428 C CA . GLU A 1 307 ? 10.675 20.047 22.112 1.00 39.25 307 GLU A CA 1
ATOM 2429 C C . GLU A 1 307 ? 10.359 18.840 21.223 1.00 39.25 307 GLU A C 1
ATOM 2431 O O . GLU A 1 307 ? 10.864 18.755 20.107 1.00 39.25 307 GLU A O 1
ATOM 2436 N N . HIS A 1 308 ? 9.457 17.945 21.637 1.00 40.03 308 HIS A N 1
ATOM 2437 C CA . HIS A 1 308 ? 9.172 16.733 20.861 1.00 40.03 308 HIS A CA 1
ATOM 2438 C C . HIS A 1 308 ? 8.054 16.845 19.815 1.00 40.03 308 HIS A C 1
ATOM 2440 O O . HIS A 1 308 ? 7.750 15.845 19.167 1.00 40.03 308 HIS A O 1
ATOM 2446 N N . LEU A 1 309 ? 7.432 18.017 19.623 1.00 43.12 309 LEU A N 1
ATOM 2447 C CA . LEU A 1 309 ? 6.180 18.088 18.853 1.00 43.12 309 LEU A CA 1
ATOM 2448 C C . LEU A 1 309 ? 6.079 19.103 17.718 1.00 43.12 309 LEU A C 1
ATOM 2450 O O . LEU A 1 309 ? 5.072 19.077 17.016 1.00 43.12 309 LEU A O 1
ATOM 2454 N N . SER A 1 310 ? 7.093 19.916 17.437 1.00 37.59 310 SER A N 1
ATOM 2455 C CA . SER A 1 310 ? 7.079 20.686 16.190 1.00 37.59 310 SER A CA 1
ATOM 2456 C C . SER A 1 310 ? 8.440 21.298 15.881 1.00 37.59 310 SER A C 1
ATOM 2458 O O . SER A 1 310 ? 8.761 22.393 16.343 1.00 37.59 310 SER A O 1
ATOM 2460 N N . GLY A 1 311 ? 9.216 20.638 15.022 1.00 33.62 311 GLY A N 1
ATOM 2461 C CA . GLY A 1 311 ? 10.186 21.344 14.193 1.00 33.62 311 GLY A CA 1
ATOM 2462 C C . GLY A 1 311 ? 9.422 22.205 13.187 1.00 33.62 311 GLY A C 1
ATOM 2463 O O . GLY A 1 311 ? 9.187 21.782 12.059 1.00 33.62 311 GLY A O 1
ATOM 2464 N N . ILE A 1 312 ? 8.968 23.387 13.609 1.00 37.34 312 ILE A N 1
ATOM 2465 C CA . ILE A 1 312 ? 8.417 24.393 12.700 1.00 37.34 312 ILE A CA 1
ATOM 2466 C C . ILE A 1 312 ? 9.602 24.966 11.924 1.00 37.34 312 ILE A C 1
ATOM 2468 O O . ILE A 1 312 ? 10.368 25.769 12.452 1.00 37.34 312 ILE A O 1
ATOM 2472 N N . LEU A 1 313 ? 9.765 24.550 10.668 1.00 36.47 313 LEU A N 1
ATOM 2473 C CA . LEU A 1 313 ? 10.612 25.269 9.718 1.00 36.47 313 LEU A CA 1
ATOM 2474 C C . LEU A 1 313 ? 9.995 26.664 9.494 1.00 36.47 313 LEU A C 1
ATOM 2476 O O . LEU A 1 313 ? 8.847 26.746 9.043 1.00 36.47 313 LEU A O 1
ATOM 2480 N N . PRO A 1 314 ? 10.707 27.765 9.801 1.00 33.62 314 PRO A N 1
ATOM 2481 C CA . PRO A 1 314 ? 10.180 29.104 9.585 1.00 33.62 314 PRO A CA 1
ATOM 2482 C C . PRO A 1 314 ? 9.994 29.329 8.079 1.00 33.62 314 PRO A C 1
ATOM 2484 O O . PRO A 1 314 ? 10.959 29.281 7.323 1.00 33.62 314 PRO A O 1
ATOM 2487 N N . GLY A 1 315 ? 8.753 29.550 7.636 1.00 37.91 315 GLY A N 1
ATOM 2488 C CA . GLY A 1 315 ? 8.433 29.895 6.242 1.00 37.91 315 GLY A CA 1
ATOM 2489 C C . GLY A 1 315 ? 7.401 28.998 5.552 1.00 37.91 315 GLY A C 1
ATOM 2490 O O . GLY A 1 315 ? 6.835 29.410 4.545 1.00 37.91 315 GLY A O 1
ATOM 2491 N N . PHE A 1 316 ? 7.079 27.827 6.108 1.00 37.06 316 PHE A N 1
ATOM 2492 C CA . PHE A 1 316 ? 5.952 27.006 5.650 1.00 37.06 316 PHE A CA 1
ATOM 2493 C C . PHE A 1 316 ? 4.832 27.076 6.688 1.00 37.06 316 PHE A C 1
ATOM 2495 O O . PHE A 1 316 ? 4.971 26.572 7.798 1.00 37.06 316 PHE A O 1
ATOM 2502 N N . GLY A 1 317 ? 3.731 27.754 6.355 1.00 34.47 317 GLY A N 1
ATOM 2503 C CA . GLY A 1 317 ? 2.627 28.013 7.279 1.00 34.47 317 GLY A CA 1
ATOM 2504 C C . GLY A 1 317 ? 2.030 26.736 7.875 1.00 34.47 317 GLY A C 1
ATOM 2505 O O . GLY A 1 317 ? 1.231 26.084 7.218 1.00 34.47 317 GLY A O 1
ATOM 2506 N N . GLY A 1 318 ? 2.427 26.401 9.110 1.00 33.81 318 GLY A N 1
ATOM 2507 C CA . GLY A 1 318 ? 1.689 25.667 10.155 1.00 33.81 318 GLY A CA 1
ATOM 2508 C C . GLY A 1 318 ? 0.988 24.335 9.840 1.00 33.81 318 GLY A C 1
ATOM 2509 O O . GLY A 1 318 ? 0.319 23.804 10.722 1.00 33.81 318 GLY A O 1
ATOM 2510 N N . ALA A 1 319 ? 1.083 23.791 8.626 1.00 33.75 319 ALA A N 1
ATOM 2511 C CA . ALA A 1 319 ? 0.146 22.779 8.134 1.00 33.75 319 ALA A CA 1
ATOM 2512 C C . ALA A 1 319 ? 0.687 21.344 8.090 1.00 33.75 319 ALA A C 1
ATOM 2514 O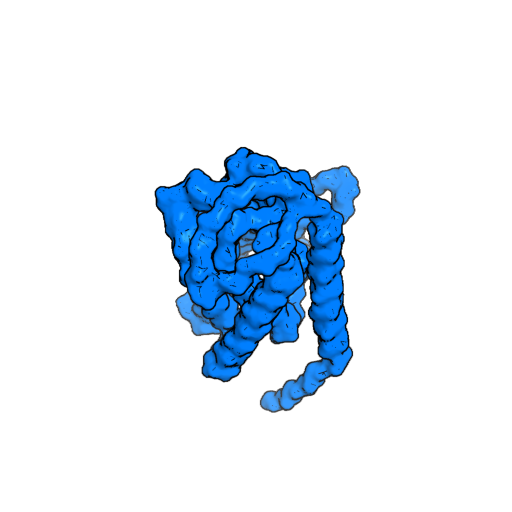 O . ALA A 1 319 ? -0.053 20.441 7.704 1.00 33.75 319 ALA A O 1
ATOM 2515 N N . PHE A 1 320 ? 1.932 21.084 8.489 1.00 38.31 320 PHE A N 1
ATOM 2516 C CA . PHE A 1 320 ? 2.484 19.735 8.395 1.00 38.31 320 PHE A CA 1
ATOM 2517 C C . PHE A 1 320 ? 3.010 19.226 9.734 1.00 38.31 320 PHE A C 1
ATOM 2519 O O . PHE A 1 320 ? 3.824 19.862 10.390 1.00 38.31 320 PHE A O 1
ATOM 2526 N N . ILE A 1 321 ? 2.528 18.025 10.071 1.00 41.72 321 ILE A N 1
ATOM 2527 C CA . ILE A 1 321 ? 2.852 17.206 11.245 1.00 41.72 321 ILE A CA 1
ATOM 2528 C C . ILE A 1 321 ? 2.075 17.610 12.511 1.00 41.72 321 ILE A C 1
ATOM 2530 O O . ILE A 1 321 ? 2.619 17.947 13.553 1.00 41.72 321 ILE A O 1
ATOM 2534 N N . ARG A 1 322 ? 0.742 17.475 12.437 1.00 36.53 322 ARG A N 1
ATOM 2535 C CA . ARG A 1 322 ? -0.062 17.145 13.622 1.00 36.53 322 ARG A CA 1
ATOM 2536 C C . ARG A 1 322 ? 0.072 15.643 13.883 1.00 36.53 322 ARG A C 1
ATOM 2538 O O . ARG A 1 322 ? -0.524 14.814 13.179 1.00 36.53 322 ARG A O 1
ATOM 2545 N N . THR A 1 323 ? 0.853 15.281 14.896 1.00 39.97 323 THR A N 1
ATOM 2546 C CA . THR A 1 323 ? 0.600 14.044 15.641 1.00 39.97 323 THR A CA 1
ATOM 2547 C C . THR A 1 323 ? -0.865 14.069 16.070 1.00 39.97 323 THR A C 1
ATOM 2549 O O . THR A 1 323 ? -1.424 15.115 16.394 1.00 39.97 323 THR A O 1
ATOM 2552 N N . SER A 1 324 ? -1.544 12.933 15.952 1.00 40.72 324 SER A N 1
ATOM 2553 C CA . SER A 1 324 ? -2.976 12.794 16.219 1.00 40.72 324 SER A CA 1
ATOM 2554 C C . SER A 1 324 ? -3.272 12.812 17.721 1.00 40.72 324 SER A C 1
ATOM 2556 O O . SER A 1 324 ? -3.829 11.861 18.259 1.00 40.72 324 SER A O 1
ATOM 2558 N N . VAL A 1 325 ? -2.861 13.875 18.399 1.00 47.06 325 VAL A N 1
ATOM 2559 C CA . VAL A 1 325 ? -3.467 14.311 19.649 1.00 47.06 325 VAL A CA 1
ATOM 2560 C C . VAL A 1 325 ? -4.433 15.407 19.220 1.00 47.06 325 VAL A C 1
ATOM 2562 O O . VAL A 1 325 ? -4.034 16.340 18.518 1.00 47.06 325 VAL A O 1
ATOM 2565 N N . SER A 1 326 ? -5.728 15.237 19.499 1.00 47.84 326 SER A N 1
ATOM 2566 C CA . SER A 1 326 ? -6.699 16.277 19.150 1.00 47.84 326 SER A CA 1
ATOM 2567 C C . SER A 1 326 ? -6.269 17.585 19.838 1.00 47.84 326 SER A C 1
ATOM 2569 O O . SER A 1 326 ? -5.656 17.544 20.905 1.00 47.84 326 SER A O 1
ATOM 2571 N N . SER A 1 327 ? -6.519 18.753 19.237 1.00 50.56 327 SER A N 1
ATOM 2572 C CA . SER A 1 327 ? -6.183 20.025 19.903 1.00 50.56 327 SER A CA 1
ATOM 2573 C C . SER A 1 327 ? -6.870 20.128 21.262 1.00 50.56 327 SER A C 1
ATOM 2575 O O . SER A 1 327 ? -6.275 20.626 22.205 1.00 50.56 327 SER A O 1
ATOM 2577 N N . GLN A 1 328 ? -8.066 19.554 21.367 1.00 53.44 328 GLN A N 1
ATOM 2578 C CA . GLN A 1 328 ? -8.809 19.430 22.607 1.00 53.44 328 GLN A CA 1
ATOM 2579 C C . GLN A 1 328 ? -8.096 18.520 23.618 1.00 53.44 328 GLN A C 1
ATOM 2581 O O . GLN A 1 328 ? -7.981 18.890 24.774 1.00 53.44 328 GLN A O 1
ATOM 2586 N N . ASP A 1 329 ? -7.527 17.390 23.195 1.00 55.84 329 ASP A N 1
ATOM 2587 C CA . ASP A 1 329 ? -6.747 16.502 24.068 1.00 55.84 329 ASP A CA 1
ATOM 2588 C C . ASP A 1 329 ? -5.465 17.195 24.566 1.00 55.84 329 ASP A C 1
ATOM 2590 O O . ASP A 1 329 ? -5.036 16.973 25.696 1.00 55.84 329 ASP A O 1
ATOM 2594 N N . LEU A 1 330 ? -4.834 18.024 23.725 1.00 59.75 330 LEU A N 1
ATOM 2595 C CA . LEU A 1 330 ? -3.678 18.842 24.111 1.00 59.75 330 LEU A CA 1
ATOM 2596 C C . LEU A 1 330 ? -4.076 19.959 25.078 1.00 59.75 330 LEU A C 1
ATOM 2598 O O . LEU A 1 330 ? -3.368 20.203 26.049 1.00 59.75 330 LEU A O 1
ATOM 2602 N N . GLU A 1 331 ? -5.202 20.623 24.831 1.00 68.25 331 GLU A N 1
ATOM 2603 C CA . GLU A 1 331 ? -5.757 21.645 25.719 1.00 68.25 331 GLU A CA 1
ATOM 2604 C C . GLU A 1 331 ? -6.178 21.048 27.063 1.00 68.25 331 GLU A C 1
ATOM 2606 O O . GLU A 1 331 ? -5.880 21.631 28.099 1.00 68.25 331 GLU A O 1
ATOM 2611 N N . GLU A 1 332 ? -6.785 19.861 27.072 1.00 67.38 332 GLU A N 1
ATOM 2612 C CA . GLU A 1 332 ? -7.125 19.109 28.281 1.00 67.38 332 GLU A CA 1
ATOM 2613 C C . GLU A 1 332 ? -5.865 18.693 29.045 1.00 67.38 332 GLU A C 1
ATOM 2615 O O . GLU A 1 332 ? -5.804 18.863 30.264 1.00 67.38 332 GLU A O 1
ATOM 2620 N N . LEU A 1 333 ? -4.822 18.233 28.344 1.00 65.12 333 LEU A N 1
ATOM 2621 C CA . LEU A 1 333 ? -3.521 17.964 28.956 1.00 65.12 333 LEU A CA 1
ATOM 2622 C C . LEU A 1 333 ? -2.933 19.237 29.576 1.00 65.12 333 LEU A C 1
ATOM 2624 O O . LEU A 1 333 ? -2.585 19.230 30.753 1.00 65.12 333 LEU A O 1
ATOM 2628 N N . HIS A 1 334 ? -2.894 20.350 28.842 1.00 73.12 334 HIS A N 1
ATOM 2629 C CA . HIS A 1 334 ? -2.370 21.620 29.349 1.00 73.12 334 HIS A CA 1
ATOM 2630 C C . HIS A 1 334 ? -3.181 22.159 30.532 1.00 73.12 334 HIS A C 1
ATOM 2632 O O . HIS A 1 334 ? -2.601 22.621 31.513 1.00 73.12 334 HIS A O 1
ATOM 2638 N N . ALA A 1 335 ? -4.510 22.079 30.470 1.00 72.00 335 ALA A N 1
ATOM 2639 C CA . ALA A 1 335 ? -5.397 22.495 31.548 1.00 72.00 335 ALA A CA 1
ATOM 2640 C C . ALA A 1 335 ? -5.207 21.619 32.793 1.00 72.00 335 ALA A C 1
ATOM 2642 O O . ALA A 1 335 ? -5.171 22.137 33.910 1.00 72.00 335 ALA A O 1
ATOM 2643 N N . SER A 1 336 ? -5.019 20.307 32.612 1.00 68.81 336 SER A N 1
ATOM 2644 C CA . SER A 1 336 ? -4.730 19.385 33.713 1.00 68.81 336 SER A CA 1
ATOM 2645 C C . SER A 1 336 ? -3.378 19.684 34.375 1.00 68.81 336 SER A C 1
ATOM 2647 O O . SER A 1 336 ? -3.299 19.733 35.604 1.00 68.81 336 SER A O 1
ATOM 2649 N N . SER A 1 337 ? -2.344 19.996 33.585 1.00 68.62 337 SER A N 1
ATOM 2650 C CA . SER A 1 337 ? -1.027 20.404 34.084 1.00 68.62 337 SER A CA 1
ATOM 2651 C C . SER A 1 337 ? -1.081 21.752 34.812 1.00 68.62 337 SER A C 1
ATOM 2653 O O . SER A 1 337 ? -0.583 21.865 35.930 1.00 68.62 337 SER A O 1
ATOM 2655 N N . ALA A 1 338 ? -1.751 22.759 34.242 1.00 71.69 338 ALA A N 1
ATOM 2656 C CA . ALA A 1 338 ? -1.894 24.082 34.854 1.00 71.69 338 ALA A CA 1
ATOM 2657 C C . ALA A 1 338 ? -2.699 24.034 36.167 1.00 71.69 338 ALA A C 1
ATOM 2659 O O . ALA A 1 338 ? -2.331 24.670 37.156 1.00 71.69 338 ALA A O 1
ATOM 2660 N N . GLY A 1 339 ? -3.770 23.234 36.214 1.00 69.31 339 GLY A N 1
ATOM 2661 C CA . GLY A 1 339 ? -4.554 23.018 37.431 1.00 69.31 339 GLY A CA 1
ATOM 2662 C C . GLY A 1 339 ? -3.762 22.314 38.537 1.00 69.31 339 GLY A C 1
ATOM 2663 O O . GLY A 1 339 ? -3.930 22.638 39.715 1.00 69.31 339 GLY A O 1
ATOM 2664 N N . ALA A 1 340 ? -2.870 21.386 38.178 1.00 63.34 340 ALA A N 1
ATOM 2665 C CA . ALA A 1 340 ? -1.965 20.745 39.127 1.00 63.34 340 ALA A CA 1
ATOM 2666 C C . ALA A 1 340 ? -0.918 21.729 39.684 1.00 63.34 340 ALA A C 1
ATOM 2668 O O . ALA A 1 340 ? -0.655 21.712 40.885 1.00 63.34 340 ALA A O 1
ATOM 2669 N N . GLN A 1 341 ? -0.375 22.626 38.852 1.00 68.81 341 GLN A N 1
ATOM 2670 C CA . GLN A 1 341 ? 0.564 23.669 39.287 1.00 68.81 341 GLN A CA 1
ATOM 2671 C C . GLN A 1 341 ? -0.088 24.693 40.229 1.00 68.81 341 GLN A C 1
ATOM 2673 O O . GLN A 1 341 ? 0.483 25.018 41.267 1.00 68.81 341 GLN A O 1
ATOM 2678 N N . ALA A 1 342 ? -1.308 25.154 39.932 1.00 74.00 342 ALA A N 1
ATOM 2679 C CA . ALA A 1 342 ? -2.021 26.109 40.786 1.00 74.00 342 ALA A CA 1
ATOM 2680 C C . ALA A 1 342 ? -2.335 25.541 42.183 1.00 74.00 342 ALA A C 1
ATOM 2682 O O . ALA A 1 342 ? -2.265 26.262 43.174 1.00 74.00 342 ALA A O 1
ATOM 2683 N N . LYS A 1 343 ? -2.629 24.237 42.280 1.00 71.19 343 LYS A N 1
ATOM 2684 C CA . LYS A 1 343 ? -2.813 23.549 43.569 1.00 71.19 343 LYS A CA 1
ATOM 2685 C C . LYS A 1 343 ? -1.518 23.356 44.360 1.00 71.19 343 LYS A C 1
ATOM 2687 O O . LYS A 1 343 ? -1.613 23.125 45.553 1.00 71.19 343 LYS A O 1
ATOM 2692 N N . LYS A 1 344 ? -0.344 23.411 43.721 1.00 56.78 344 LYS A N 1
ATOM 2693 C CA . LYS A 1 344 ? 0.960 23.371 44.408 1.00 56.78 344 LYS A CA 1
ATOM 2694 C C . LYS A 1 344 ? 1.381 24.736 44.965 1.00 56.78 344 LYS A C 1
ATOM 2696 O O . LYS A 1 344 ? 2.239 24.784 45.836 1.00 56.78 344 LYS A O 1
ATOM 2701 N N . ALA A 1 345 ? 0.838 25.828 44.424 1.00 68.50 345 ALA A N 1
ATOM 2702 C CA . ALA A 1 345 ? 1.184 27.193 44.826 1.00 68.50 345 ALA A CA 1
ATOM 2703 C C . ALA A 1 345 ? 0.380 27.708 46.037 1.00 68.50 345 ALA A C 1
ATOM 2705 O O . ALA A 1 345 ? 0.735 28.746 46.594 1.00 68.50 345 ALA A O 1
ATOM 2706 N N . ASN A 1 346 ? -0.676 26.989 46.426 1.00 66.81 346 ASN A N 1
ATOM 2707 C CA . ASN A 1 346 ? -1.492 27.222 47.620 1.00 66.81 346 ASN A CA 1
ATOM 2708 C C . ASN A 1 346 ? -1.241 26.110 48.632 1.00 66.81 346 ASN A C 1
ATOM 2710 O O . ASN A 1 346 ? -1.302 26.411 49.844 1.00 66.81 346 ASN A O 1
#

Organism: Prymnesium parvum (NCBI:txid97485)

Solvent-accessible surface area (backbone atoms only — not comparable to full-atom values): 19311 Å² total; per-residue (Å²): 132,83,82,81,75,79,80,64,71,70,57,57,54,53,52,50,49,51,54,47,49,45,52,49,52,51,50,48,55,47,52,64,60,66,68,62,76,64,73,90,76,85,92,79,92,76,88,71,56,102,84,55,90,78,84,89,66,73,48,103,62,59,62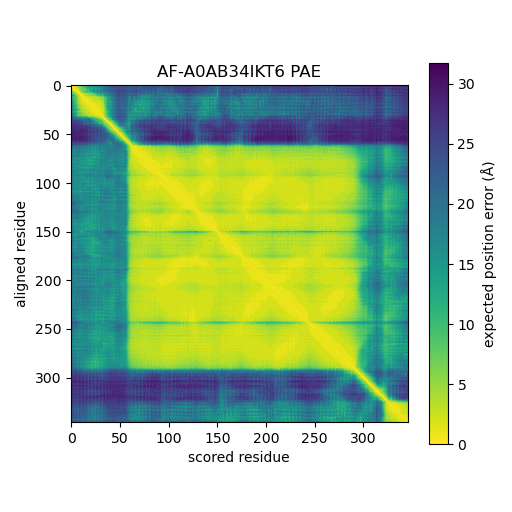,66,55,56,50,48,53,42,49,53,45,18,53,50,36,36,51,51,52,49,49,49,32,73,79,47,21,71,82,44,94,36,30,66,32,47,49,50,21,54,52,11,48,52,28,27,62,67,17,43,67,35,36,49,43,38,73,75,40,46,70,63,33,42,54,37,49,69,61,83,58,63,39,60,15,39,55,48,15,54,52,52,48,39,65,75,76,49,83,86,67,50,72,69,50,51,52,48,45,46,52,51,50,70,47,38,44,58,42,55,66,69,28,47,52,12,30,56,52,32,41,45,44,24,38,68,43,2,54,52,37,18,54,46,25,48,40,56,30,32,33,65,72,69,76,39,55,71,67,55,43,35,52,51,45,26,50,42,26,62,72,48,26,22,53,50,25,42,47,44,27,53,51,51,56,50,24,63,64,66,42,64,88,66,56,72,68,41,54,51,42,41,52,52,50,26,53,50,38,32,48,51,22,51,54,52,29,53,50,39,43,51,52,34,55,54,52,57,48,51,54,54,52,56,51,39,66,70,69,67,59,73,79,79,68,84,71,77,64,73,88,72,56,84,74,89,67,67,90,72,61,90,88,64,82,89,77,78,71,80,68,94,61,52,70,64,57,50,48,50,50,50,50,52,53,51,54,54,53,58,63,71,76,106

Foldseek 3Di:
DDDDDPDDPVVVVVLVVVVVVLVVVLVVVLVVVQPPFQDDDDDDDDDDDPVDPFDDDRPRDNSVVLVVVLVVLLVVLLVVLVVCLVVPLVVALLSLLVSLLVLLQVLLVQLVVLLCCCVVPVLVQLLALDADCNSLSSVLNSLSNCVSPPPPDDPVNVVCCCCCRSPVSSLLSLLSRGSLSSLLSCQLRHPLVSLLSVQVSCCSVVNDPPLRSLVVNLCSLVPGRLVSLLVSLVSLVVSCVSNPPPDPVSVVSSNSSSVVSNCSSVVVSVLSVLVSVVVVVVVVVVVCVVVPPPCPDPDDCVVVDDDPADPPDPPPPDDDGDNPPPVVNVVVVVVVVVVVVVVVVD

Secondary structure (DSSP, 8-state):
-PPPPPPPHHHHHHHHHHHHHHHHHHHHHHHHHHTS-------------TT-----SSSSS-HHHHHHHHHHHHHHHHHHHHHHHHHTGGGSTTHHHHHHHHHHHHHHHHHHHHHHHHHHSHHHHHH------HHHHHHHHHHHHHHHH-----HHHHHHIIIIIIIIHHHHHHTT-TTHHHHHHIIIIIHHHHHHHHHHHHHHTTSS-HHHHHHHHHHHIIIIIHHHHHHHHHHHHHHHHHT-S--HHHHHHHHHHHHHHHHHHHHHHHHHHHHHHHHHHHHHHHHHHHHT----S---GGGSSSSSS----TTS-S-S---S--HHHHHHHHHHHHHHHHHH--